Protein 4EG9 (pdb70)

Radius of gyration: 18.71 Å; Cα contacts (8 Å, |Δi|>4): 451; chains: 1; bounding box: 44×44×48 Å

Structure (mmCIF, N/CA/C/O backbone):
data_4EG9
#
_entry.id   4EG9
#
_cell.length_a   43.346
_cell.length_b   60.707
_cell.length_c   94.156
_cell.angle_alpha   90.00
_cell.angle_beta   90.00
_cell.angle_gamma   90.00
#
_symmetry.space_group_name_H-M   'P 21 21 21'
#
loop_
_entity.id
_entity.type
_entity.pdbx_description
1 polymer 'Uncharacterized protein SAOUHSC_02783'
2 non-polymer 'CALCIUM ION'
3 water water
#
loop_
_atom_site.group_PDB
_atom_site.id
_atom_site.type_symbol
_atom_site.label_atom_id
_atom_site.label_alt_id
_atom_site.label_comp_id
_atom_site.label_asym_id
_atom_site.label_entity_id
_atom_site.label_seq_id
_atom_site.pdbx_PDB_ins_code
_atom_site.Cartn_x
_atom_site.Cartn_y
_atom_site.Cartn_z
_atom_site.occupancy
_atom_site.B_iso_or_equiv
_atom_site.auth_seq_id
_atom_site.auth_comp_id
_atom_site.auth_asym_id
_atom_site.auth_atom_id
_atom_site.pdbx_PDB_model_num
ATOM 1 N N . LYS A 1 24 ? 0.877 18.915 53.710 1.00 51.76 28 LYS A N 1
ATOM 2 C CA . LYS A 1 24 ? 0.943 18.138 54.972 1.00 50.22 28 LYS A CA 1
ATOM 3 C C . LYS A 1 24 ? 2.134 18.674 55.770 1.00 48.34 28 LYS A C 1
ATOM 4 O O . LYS A 1 24 ? 3.244 18.774 55.242 1.00 46.01 28 LYS A O 1
ATOM 10 N N . THR A 1 25 ? 1.912 19.011 57.041 1.00 48.53 29 THR A N 1
ATOM 11 C CA . THR A 1 25 ? 2.973 19.600 57.884 1.00 47.16 29 THR A CA 1
ATOM 12 C C . THR A 1 25 ? 3.653 18.590 58.817 1.00 44.86 29 THR A C 1
ATOM 13 O O . THR A 1 25 ? 3.993 18.908 59.967 1.00 44.80 29 THR A O 1
ATOM 17 N N . ASN A 1 26 ? 3.862 17.376 58.326 1.00 41.56 30 ASN A N 1
ATOM 18 C CA . ASN A 1 26 ? 4.506 16.350 59.140 1.00 38.91 30 ASN A CA 1
ATOM 19 C C . ASN A 1 26 ? 5.992 16.651 59.371 1.00 35.11 30 ASN A C 1
ATOM 20 O O . ASN A 1 26 ? 6.632 17.368 58.580 1.00 32.24 30 ASN A O 1
ATOM 25 N N . GLY A 1 27 ? 6.520 16.101 60.462 1.00 34.72 31 GLY A N 1
ATOM 26 C CA . GLY A 1 27 ? 7.948 16.190 60.792 1.00 32.75 31 GLY A CA 1
ATOM 27 C C . GLY A 1 27 ? 8.524 17.589 60.834 1.00 31.38 31 GLY A C 1
ATOM 28 O O . GLY A 1 27 ? 8.075 18.419 61.605 1.00 31.67 31 GLY A O 1
ATOM 29 N N . ARG A 1 28 ? 9.533 17.841 59.998 1.00 29.15 32 ARG A N 1
ATOM 30 C CA . ARG A 1 28 ? 10.184 19.163 59.939 1.00 28.41 32 ARG A CA 1
ATOM 31 C C . ARG A 1 28 ? 9.890 19.872 58.603 1.00 27.41 32 ARG A C 1
ATOM 32 O O . ARG A 1 28 ? 10.626 20.768 58.192 1.00 25.34 32 ARG A O 1
ATOM 40 N N . ASN A 1 29 ? 8.809 19.490 57.941 1.00 27.52 33 ASN A N 1
ATOM 41 C CA . ASN A 1 29 ? 8.454 20.131 56.672 1.00 28.77 33 ASN A CA 1
ATOM 42 C C . ASN A 1 29 ? 8.382 21.685 56.725 1.00 29.41 33 ASN A C 1
ATOM 43 O O . ASN A 1 29 ? 8.931 22.358 55.827 1.00 28.75 33 ASN A O 1
ATOM 48 N N . ALA A 1 30 ? 7.745 22.237 57.765 1.00 29.71 34 ALA A N 1
ATOM 49 C CA . ALA A 1 30 ? 7.610 23.702 57.941 1.00 31.81 34 ALA A CA 1
ATOM 50 C C . ALA A 1 30 ? 8.949 24.393 58.190 1.00 30.50 34 ALA A C 1
ATOM 51 O O . ALA A 1 30 ? 9.198 25.479 57.667 1.00 31.61 34 ALA A O 1
ATOM 53 N N . GLN A 1 31 ? 9.797 23.759 58.996 1.00 28.89 35 GLN A N 1
ATOM 54 C CA . GLN A 1 31 ? 11.138 24.270 59.271 1.00 27.40 35 GLN A CA 1
ATOM 55 C C . GLN A 1 31 ? 12.010 24.205 58.022 1.00 25.43 35 GLN A C 1
ATOM 56 O O . GLN A 1 31 ? 12.797 25.117 57.770 1.00 26.60 35 GLN A O 1
ATOM 62 N N . ILE A 1 32 ? 11.841 23.157 57.236 1.00 24.85 36 ILE A N 1
ATOM 63 C CA . ILE A 1 32 ? 12.554 23.021 55.958 1.00 25.48 36 ILE A CA 1
ATOM 64 C C . ILE A 1 32 ? 12.152 24.139 54.983 1.00 26.17 36 ILE A C 1
ATOM 65 O O . ILE A 1 32 ? 13.019 24.794 54.394 1.00 25.78 36 ILE A O 1
ATOM 70 N N . LYS A 1 33 ? 10.849 24.359 54.829 1.00 28.58 37 LYS A N 1
ATOM 71 C CA . LYS A 1 33 ? 10.337 25.430 53.981 1.00 29.84 37 LYS A CA 1
ATOM 72 C C . LYS A 1 33 ? 10.818 26.820 54.434 1.00 30.97 37 LYS A C 1
ATOM 73 O O . LYS A 1 33 ? 11.193 27.652 53.602 1.00 28.48 37 LYS A O 1
ATOM 79 N N . ASP A 1 34 ? 10.812 27.045 55.747 1.00 32.55 38 ASP A N 1
ATOM 80 C CA . ASP A 1 34 ? 11.258 28.305 56.349 1.00 34.60 38 ASP A CA 1
ATOM 81 C C . ASP A 1 34 ? 12.725 28.590 55.993 1.00 33.31 38 ASP A C 1
ATOM 82 O O . ASP A 1 34 ? 13.039 29.675 55.480 1.00 34.18 38 ASP A O 1
ATOM 87 N N . THR A 1 35 ? 13.626 27.633 56.243 1.00 30.66 39 THR A N 1
ATOM 88 C CA . THR A 1 35 ? 15.031 27.867 55.931 1.00 29.21 39 THR A CA 1
ATOM 89 C C . THR A 1 35 ? 15.201 28.117 54.422 1.00 28.05 39 THR A C 1
ATOM 90 O O . THR A 1 35 ? 15.924 29.029 54.033 1.00 26.80 39 THR A O 1
ATOM 94 N N . PHE A 1 36 ? 14.516 27.356 53.571 1.00 27.60 40 PHE A N 1
ATOM 95 C CA . PHE A 1 36 ? 14.639 27.602 52.118 1.00 27.88 40 PHE A CA 1
ATOM 96 C C . PHE A 1 36 ? 14.093 28.990 51.695 1.00 28.99 40 PHE A C 1
ATOM 97 O O . PHE A 1 36 ? 14.629 29.629 50.778 1.00 27.25 40 PHE A O 1
ATOM 105 N N . ASN A 1 37 ? 13.048 29.460 52.365 1.00 28.76 41 ASN A N 1
ATOM 106 C CA . ASN A 1 37 ? 12.491 30.783 52.049 1.00 30.64 41 ASN A CA 1
ATOM 107 C C . ASN A 1 37 ? 13.533 31.888 52.350 1.00 31.00 41 ASN A C 1
ATOM 108 O O . ASN A 1 37 ? 13.619 32.882 51.626 1.00 30.90 41 ASN A O 1
ATOM 113 N N . GLN A 1 38 ? 14.340 31.690 53.402 1.00 30.92 42 GLN A N 1
ATOM 114 C CA . GLN A 1 38 ? 15.379 32.636 53.744 1.00 32.22 42 GLN A CA 1
ATOM 115 C C . GLN A 1 38 ? 16.426 32.723 52.621 1.00 31.19 42 GLN A C 1
ATOM 116 O O . GLN A 1 38 ? 16.951 33.792 52.388 1.00 33.78 42 GLN A O 1
ATOM 122 N N A THR A 1 39 ? 16.708 31.608 51.946 0.70 29.14 43 THR A N 1
ATOM 123 N N B THR A 1 39 ? 16.707 31.620 51.929 0.30 30.14 43 THR A N 1
ATOM 124 C CA A THR A 1 39 ? 17.608 31.603 50.771 0.70 28.94 43 THR A CA 1
ATOM 125 C CA B THR A 1 39 ? 17.651 31.666 50.803 0.30 29.72 43 THR A CA 1
ATOM 126 C C A THR A 1 39 ? 16.955 32.329 49.604 0.70 29.09 43 THR A C 1
ATOM 127 C C B THR A 1 39 ? 16.988 32.286 49.560 0.30 29.48 43 THR A C 1
ATOM 128 O O A THR A 1 39 ? 17.562 33.211 48.975 0.70 29.84 43 THR A O 1
ATOM 129 O O B THR A 1 39 ? 17.630 33.052 48.833 0.30 29.66 43 THR A O 1
ATOM 136 N N . LEU A 1 40 ? 15.718 31.963 49.310 1.00 29.29 44 LEU A N 1
ATOM 137 C CA . LEU A 1 40 ? 15.000 32.574 48.189 1.00 30.00 44 LEU A CA 1
ATOM 138 C C . LEU A 1 40 ? 14.802 34.099 48.377 1.00 30.16 44 LEU A C 1
ATOM 139 O O . LEU A 1 40 ? 14.727 34.833 47.399 1.00 29.83 44 LEU A O 1
ATOM 144 N N . LYS A 1 41 ? 14.753 34.572 49.623 1.00 31.87 45 LYS A N 1
ATOM 145 C CA . LYS A 1 41 ? 14.615 36.021 49.894 1.00 34.08 45 LYS A CA 1
ATOM 146 C C . LYS A 1 41 ? 15.761 36.881 49.336 1.00 33.43 45 LYS A C 1
ATOM 147 O O . LYS A 1 41 ? 15.574 38.069 49.079 1.00 32.94 45 LYS A O 1
ATOM 153 N N . LEU A 1 42 ? 16.938 36.281 49.174 1.00 31.70 46 LEU A N 1
ATOM 154 C CA . LEU A 1 42 ? 18.102 36.978 48.640 1.00 31.32 46 LEU A CA 1
ATOM 155 C C . LEU A 1 42 ? 17.968 37.290 47.133 1.00 29.60 46 LEU A C 1
ATOM 156 O O . LEU A 1 42 ? 18.764 38.051 46.581 1.00 28.21 46 LEU A O 1
ATOM 161 N N . TYR A 1 43 ? 16.973 36.702 46.473 1.00 27.98 47 TYR A N 1
ATOM 162 C CA . TYR A 1 43 ? 16.786 36.909 45.035 1.00 27.82 47 TYR A CA 1
ATOM 163 C C . TYR A 1 43 ? 15.734 38.013 44.728 1.00 29.65 47 TYR A C 1
ATOM 164 O O . TYR A 1 43 ? 14.553 37.849 45.037 1.00 29.43 47 TYR A O 1
ATOM 173 N N . PRO A 1 44 ? 16.156 39.133 44.089 1.00 29.42 48 PRO A N 1
ATOM 174 C CA . PRO A 1 44 ? 17.499 39.429 43.611 1.00 29.37 48 PRO A CA 1
ATOM 175 C C . PRO A 1 44 ? 18.347 40.368 44.491 1.00 30.32 48 PRO A C 1
ATOM 176 O O . PRO A 1 44 ? 17.819 41.089 45.340 1.00 30.33 48 PRO A O 1
ATOM 180 N N . THR A 1 45 ? 19.659 40.317 44.263 1.00 28.85 49 THR A N 1
ATOM 181 C CA . THR A 1 45 ? 20.614 41.253 44.844 1.00 29.32 49 THR A CA 1
ATOM 182 C C . THR A 1 45 ? 21.426 41.695 43.628 1.00 29.45 49 THR A C 1
ATOM 183 O O . THR A 1 45 ? 22.426 41.069 43.257 1.00 30.39 49 THR A O 1
ATOM 187 N N . LYS A 1 46 ? 20.947 42.753 42.979 1.00 29.24 50 LYS A N 1
ATOM 188 C CA . LYS A 1 46 ? 21.508 43.192 41.704 1.00 29.90 50 LYS A CA 1
ATOM 189 C C . LYS A 1 46 ? 22.928 43.727 41.77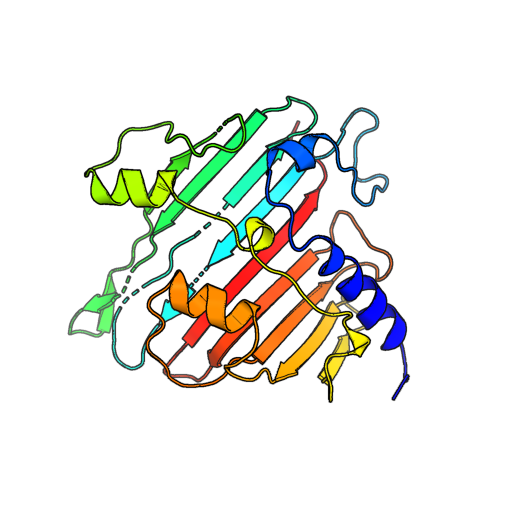3 1.00 30.49 50 LYS A C 1
ATOM 190 O O . LYS A 1 46 ? 23.695 43.521 40.831 1.00 29.36 50 LYS A O 1
ATOM 196 N N . ASN A 1 47 ? 23.267 44.390 42.883 1.00 30.55 51 ASN A N 1
ATOM 197 C CA . ASN A 1 47 ? 24.602 44.961 43.090 1.00 31.05 51 ASN A CA 1
ATOM 198 C C . ASN A 1 47 ? 25.383 44.080 44.039 1.00 30.11 51 ASN A C 1
ATOM 199 O O . ASN A 1 47 ? 25.070 44.001 45.245 1.00 28.51 51 ASN A O 1
ATOM 204 N N . LEU A 1 48 ? 26.398 43.411 43.497 1.00 29.54 52 LEU A N 1
ATOM 205 C CA . LEU A 1 48 ? 27.199 42.488 44.296 1.00 29.80 52 LEU A CA 1
ATOM 206 C C . LEU A 1 48 ? 27.896 43.164 45.472 1.00 30.64 52 LEU A C 1
ATOM 207 O O . LEU A 1 48 ? 28.078 42.534 46.503 1.00 29.53 52 LEU A O 1
ATOM 212 N N . ASP A 1 49 ? 28.249 44.445 45.336 1.00 31.32 53 ASP A N 1
ATOM 213 C CA . ASP A 1 49 ? 28.846 45.211 46.457 1.00 34.45 53 ASP A CA 1
ATOM 214 C C . ASP A 1 49 ? 27.952 45.202 47.716 1.00 33.53 53 ASP A C 1
ATOM 215 O O . ASP A 1 49 ? 28.449 45.319 48.839 1.00 32.07 53 ASP A O 1
ATOM 220 N N . ASP A 1 50 ? 26.639 45.069 47.525 1.00 33.49 54 ASP A N 1
ATOM 221 C CA . ASP A 1 50 ? 25.717 44.982 48.656 1.00 32.82 54 ASP A CA 1
ATOM 222 C C . ASP A 1 50 ? 26.136 43.862 49.619 1.00 32.84 54 ASP A C 1
ATOM 223 O O . ASP A 1 50 ? 25.923 43.976 50.835 1.00 33.66 54 ASP A O 1
ATOM 228 N N . PHE A 1 51 ? 26.752 42.795 49.092 1.00 29.76 55 PHE A N 1
ATOM 229 C CA . PHE A 1 51 ? 27.180 41.694 49.936 1.00 30.56 55 PHE A CA 1
ATOM 230 C C . PHE A 1 51 ? 28.230 42.112 50.968 1.00 32.41 55 PHE A C 1
ATOM 231 O O . PHE A 1 51 ? 28.283 41.542 52.050 1.00 33.45 55 PHE A O 1
ATOM 239 N N . TYR A 1 52 ? 29.040 43.129 50.657 1.00 28.91 56 TYR A N 1
ATOM 240 C CA . TYR A 1 52 ? 30.018 43.626 51.641 1.00 29.91 56 TYR A CA 1
ATOM 241 C C . TYR A 1 52 ? 29.355 44.088 52.909 1.00 32.56 56 TYR A C 1
ATOM 242 O O . TYR A 1 52 ? 29.993 44.105 53.956 1.00 32.96 56 TYR A O 1
ATOM 251 N N . ASP A 1 53 ? 28.079 44.459 52.815 1.00 34.52 57 ASP A N 1
ATOM 252 C CA . ASP A 1 53 ? 27.337 44.984 53.947 1.00 37.64 57 ASP A CA 1
ATOM 253 C C . ASP A 1 53 ? 26.235 44.076 54.486 1.00 38.28 57 ASP A C 1
ATOM 254 O O . ASP A 1 53 ? 25.504 44.483 55.392 1.00 39.47 57 ASP A O 1
ATOM 259 N N . LYS A 1 54 ? 26.134 42.855 53.952 1.00 37.08 58 LYS A N 1
ATOM 260 C CA . LYS A 1 54 ? 25.177 41.859 54.445 1.00 37.13 58 LYS A CA 1
ATOM 261 C C . LYS A 1 54 ? 25.885 40.867 55.345 1.00 37.53 58 LYS A C 1
ATOM 262 O O . LYS A 1 54 ? 26.876 40.244 54.946 1.00 34.94 58 LYS A O 1
ATOM 268 N N . GLU A 1 55 ? 25.360 40.703 56.549 1.00 38.24 59 GLU A N 1
ATOM 269 C CA . GLU A 1 55 ? 25.875 39.719 57.466 1.00 40.20 59 GLU A CA 1
ATOM 270 C C . GLU A 1 55 ? 24.907 38.535 57.531 1.00 40.53 59 GLU A C 1
ATOM 271 O O . GLU A 1 55 ? 23.749 38.707 57.908 1.00 43.08 59 GLU A O 1
ATOM 277 N N . GLY A 1 56 ? 25.392 37.344 57.171 1.00 38.10 60 GLY A N 1
ATOM 278 C CA . GLY A 1 56 ? 24.596 36.105 57.247 1.00 37.53 60 GLY A CA 1
ATOM 279 C C . GLY A 1 56 ? 24.649 35.508 58.648 1.00 38.44 60 GLY A C 1
ATOM 280 O O .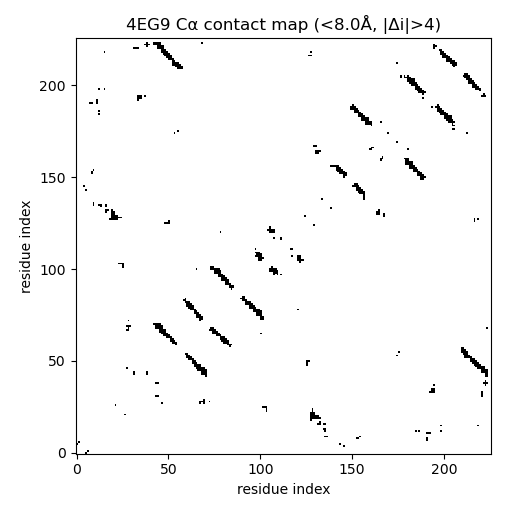 GLY A 1 56 ? 25.004 36.190 59.596 1.00 39.37 60 GLY A O 1
ATOM 281 N N . PHE A 1 57 ? 24.342 34.219 58.756 1.00 37.43 61 PHE A N 1
ATOM 282 C CA . PHE A 1 57 ? 24.290 33.516 60.040 1.00 39.25 61 PHE A CA 1
ATOM 283 C C . PHE A 1 57 ? 25.701 33.246 60.588 1.00 38.43 61 PHE A C 1
ATOM 284 O O . PHE A 1 57 ? 26.559 32.761 59.864 1.00 33.89 61 PHE A O 1
ATOM 292 N N . ARG A 1 58 ? 25.915 33.514 61.876 1.00 39.94 62 ARG A N 1
ATOM 293 C CA . ARG A 1 58 ? 27.238 33.337 62.510 1.00 40.95 62 ARG A CA 1
ATOM 294 C C . ARG A 1 58 ? 27.238 32.403 63.717 1.00 43.72 62 ARG A C 1
ATOM 295 O O . ARG A 1 58 ? 26.324 32.428 64.522 1.00 45.29 62 ARG A O 1
ATOM 303 N N A ASP A 1 59 ? 28.283 31.573 63.8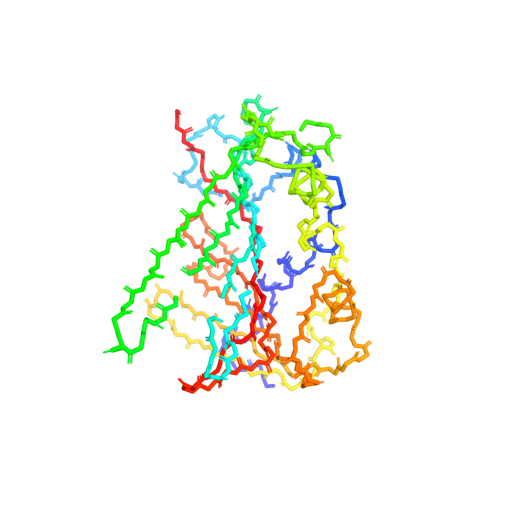09 0.50 43.48 63 ASP A N 1
ATOM 304 N N B ASP A 1 59 ? 28.287 31.596 63.824 0.50 43.79 63 ASP A N 1
ATOM 305 C CA A ASP A 1 59 ? 28.479 30.591 64.886 0.50 43.88 63 ASP A CA 1
ATOM 306 C CA B ASP A 1 59 ? 28.486 30.716 64.961 0.50 44.64 63 ASP A CA 1
ATOM 307 C C A ASP A 1 59 ? 29.840 30.871 65.530 0.50 45.48 63 ASP A C 1
ATOM 308 C C B ASP A 1 59 ? 29.974 30.720 65.293 0.50 45.49 63 ASP A C 1
ATOM 309 O O A ASP A 1 59 ? 30.336 31.993 65.471 0.50 44.00 63 ASP A O 1
ATOM 310 O O B ASP A 1 59 ? 30.749 31.457 64.680 0.50 44.27 63 ASP A O 1
ATOM 319 N N . GLN A 1 60 ? 30.399 29.868 66.216 1.00 48.88 64 GLN A N 1
ATOM 320 C CA . GLN A 1 60 ? 31.781 29.915 66.692 1.00 49.44 64 GLN A CA 1
ATOM 321 C C . GLN A 1 60 ? 32.806 29.364 65.658 1.00 47.91 64 GLN A C 1
ATOM 322 O O . GLN A 1 60 ? 33.960 29.149 66.007 1.00 46.99 64 GLN A O 1
ATOM 328 N N . GLU A 1 61 ? 32.388 29.192 64.385 1.00 46.01 65 GLU A N 1
ATOM 329 C CA . GLU A 1 61 ? 33.290 28.810 63.268 1.00 44.93 65 GLU A CA 1
ATOM 330 C C . GLU A 1 61 ? 33.865 30.069 62.592 1.00 44.25 65 GLU A C 1
ATOM 331 O O . GLU A 1 61 ? 34.657 29.995 61.624 1.00 41.80 65 GLU A O 1
ATOM 337 N N . PHE A 1 62 ? 33.378 31.222 63.037 1.00 44.51 66 PHE A N 1
ATOM 338 C CA . PHE A 1 62 ? 33.883 32.518 62.622 1.00 41.51 66 PHE A CA 1
ATOM 339 C C . PHE A 1 62 ? 34.806 32.972 63.738 1.00 44.79 66 PHE A C 1
ATOM 340 O O . PHE A 1 62 ? 34.375 33.028 64.896 1.00 42.32 66 PHE A O 1
ATOM 348 N N . LYS A 1 63 ? 36.060 33.279 63.409 1.00 45.94 67 LYS A N 1
ATOM 349 C CA . LYS A 1 63 ? 36.976 33.817 64.409 1.00 50.69 67 LYS A CA 1
ATOM 350 C C . LYS A 1 63 ? 36.519 35.251 64.712 1.00 50.27 67 LYS A C 1
ATOM 351 O O . LYS A 1 63 ? 36.226 36.009 63.799 1.00 49.56 67 LYS A O 1
ATOM 357 N N . LYS A 1 64 ? 36.456 35.596 65.995 1.00 52.78 68 LYS A N 1
ATOM 358 C CA . LYS A 1 64 ? 35.935 36.903 66.479 1.00 53.29 68 LYS A CA 1
ATOM 359 C C . LYS A 1 64 ? 35.936 38.113 65.526 1.00 51.53 68 LYS A C 1
ATOM 360 O O . LYS A 1 64 ? 34.889 38.753 65.322 1.00 51.59 68 LYS A O 1
ATOM 366 N N . GLY A 1 65 ? 37.096 38.437 64.968 1.00 48.90 69 GLY A N 1
ATOM 367 C CA . GLY A 1 65 ? 37.222 39.587 64.087 1.00 46.77 69 GLY A CA 1
ATOM 368 C C . GLY A 1 65 ? 36.873 39.366 62.622 1.00 42.94 69 GLY A C 1
ATOM 369 O O . GLY A 1 65 ? 36.945 40.306 61.854 1.00 42.62 69 GLY A O 1
ATOM 370 N N . ASP A 1 66 ? 36.484 38.146 62.240 1.00 41.35 70 ASP A N 1
ATOM 371 C CA . ASP A 1 66 ? 36.142 37.805 60.823 1.00 39.88 70 ASP A CA 1
ATOM 372 C C . ASP A 1 66 ? 34.681 38.178 60.529 1.00 38.53 70 ASP A C 1
ATOM 373 O O . ASP A 1 66 ? 33.755 37.803 61.278 1.00 38.05 70 ASP A O 1
ATOM 378 N N . LYS A 1 67 ? 34.495 38.923 59.438 1.00 36.67 71 LYS A N 1
ATOM 379 C CA . LYS A 1 67 ? 33.199 39.444 59.012 1.00 36.40 71 LYS A CA 1
ATOM 380 C C . LYS A 1 67 ? 32.531 38.563 57.943 1.00 33.93 71 LYS A C 1
ATOM 381 O O . LYS A 1 67 ? 31.430 38.857 57.491 1.00 32.54 71 LYS A O 1
ATOM 387 N N . GLY A 1 68 ? 33.227 37.514 57.517 1.00 31.87 72 GLY A N 1
ATOM 388 C CA . GLY A 1 68 ? 32.669 36.535 56.642 1.00 26.93 72 GLY A CA 1
ATOM 389 C C . GLY A 1 68 ? 32.894 36.839 55.180 1.00 26.82 72 GLY A C 1
ATOM 390 O O . GLY A 1 68 ? 33.297 37.934 54.800 1.00 26.21 72 GLY A O 1
ATOM 391 N N . THR A 1 69 ? 32.653 35.825 54.380 1.00 24.49 73 THR A N 1
ATOM 392 C CA . THR A 1 69 ? 32.855 35.878 52.959 1.00 25.54 73 THR A CA 1
ATOM 393 C C . THR A 1 69 ? 31.585 35.360 52.294 1.00 24.29 73 THR A C 1
ATOM 394 O O . THR A 1 69 ? 31.001 34.372 52.741 1.00 24.60 73 THR A O 1
ATOM 398 N N . TRP A 1 70 ? 31.134 36.022 51.235 1.00 25.89 74 TRP A N 1
ATOM 399 C CA . TRP A 1 70 ? 29.983 35.537 50.494 1.00 25.06 74 TRP A CA 1
ATOM 400 C C . TRP A 1 70 ? 30.486 34.890 49.252 1.00 25.43 74 TRP A C 1
ATOM 401 O O . TRP A 1 70 ? 31.149 35.550 48.410 1.00 21.59 74 TRP A O 1
ATOM 412 N N . ILE A 1 71 ? 30.179 33.590 49.130 1.00 26.21 75 ILE A N 1
ATOM 413 C CA . ILE A 1 71 ? 30.526 32.845 47.929 1.00 23.36 75 ILE A CA 1
ATOM 414 C C . ILE A 1 71 ? 29.313 32.757 47.027 1.00 23.90 75 ILE A C 1
ATOM 415 O O . ILE A 1 71 ? 28.231 32.301 47.431 1.00 25.15 75 ILE A O 1
ATOM 420 N N . VAL A 1 72 ? 29.507 33.170 45.787 1.00 23.33 76 VAL A N 1
ATOM 421 C CA . VAL A 1 72 ? 28.447 33.201 44.819 1.00 24.73 76 VAL A CA 1
ATOM 422 C C . VAL A 1 72 ? 28.888 32.328 43.669 1.00 25.22 76 VAL A C 1
ATOM 423 O O . VAL A 1 72 ? 30.043 32.386 43.264 1.00 23.55 76 VAL A O 1
ATOM 427 N N . ASN A 1 73 ? 27.967 31.512 43.165 1.00 25.07 77 ASN A N 1
ATOM 428 C CA . ASN A 1 73 ? 28.284 30.551 42.125 1.00 25.53 77 ASN A CA 1
ATOM 429 C C . ASN A 1 73 ? 27.064 30.197 41.298 1.00 24.98 77 ASN A C 1
ATOM 430 O O . ASN A 1 73 ? 26.055 29.755 41.829 1.00 26.18 77 ASN A O 1
ATOM 435 N N . SER A 1 74 ? 27.176 30.400 39.992 1.00 24.61 78 SER A N 1
ATOM 436 C CA . SER A 1 74 ? 26.130 30.037 39.030 1.00 24.22 78 SER A CA 1
ATOM 437 C C . SER A 1 74 ? 26.817 29.220 37.962 1.00 25.16 78 SER A C 1
ATOM 438 O O . SER A 1 74 ? 27.954 29.534 37.594 1.00 22.40 78 SER A O 1
ATOM 441 N N . GLU A 1 75 ? 26.150 28.158 37.490 1.00 25.98 79 GLU A N 1
ATOM 442 C CA . GLU A 1 75 ? 26.703 27.256 36.473 1.00 26.17 79 GLU A CA 1
ATOM 443 C C . GLU A 1 75 ? 25.611 26.697 35.580 1.00 25.41 79 GLU A C 1
ATOM 444 O O . GLU A 1 75 ? 24.599 26.230 36.066 1.00 25.66 79 GLU A O 1
ATOM 458 N N . VAL A 1 77 ? 24.880 23.713 33.078 1.00 21.59 81 VAL A N 1
ATOM 459 C CA . VAL A 1 77 ? 25.368 22.386 32.651 1.00 21.23 81 VAL A CA 1
ATOM 460 C C . VAL A 1 77 ? 24.540 21.853 31.467 1.00 20.90 81 VAL A C 1
ATOM 461 O O . VAL A 1 77 ? 23.358 21.583 31.594 1.00 22.04 81 VAL A O 1
ATOM 465 N N . ILE A 1 78 ? 25.161 21.697 30.323 1.00 22.80 82 ILE A N 1
ATOM 466 C CA . ILE A 1 78 ? 24.427 21.228 29.148 1.00 25.66 82 ILE A CA 1
ATOM 467 C C . ILE A 1 78 ? 25.068 19.962 28.558 1.00 27.36 82 ILE A C 1
ATOM 468 O O . ILE A 1 78 ? 26.079 20.012 27.826 1.00 27.81 82 ILE A O 1
ATOM 473 N N . GLU A 1 79 ? 24.435 18.826 28.844 1.00 27.93 83 GLU A N 1
ATOM 474 C CA . GLU A 1 79 ? 24.949 17.516 28.410 1.00 28.85 83 GLU A CA 1
ATOM 475 C C . GLU A 1 79 ? 23.886 16.757 27.626 1.00 31.10 83 GLU A C 1
ATOM 476 O O . GLU A 1 79 ? 23.209 15.873 28.173 1.00 30.05 83 GLU A O 1
ATOM 482 N N . PRO A 1 80 ? 23.739 17.100 26.324 1.00 32.33 84 PRO A N 1
ATOM 483 C CA . PRO A 1 80 ? 22.712 16.490 25.519 1.00 35.46 84 PRO A CA 1
ATOM 484 C C . PRO A 1 80 ? 22.995 15.036 25.177 1.00 37.43 84 PRO A C 1
ATOM 485 O O . PRO A 1 80 ? 24.147 14.610 25.170 1.00 39.21 84 PRO A O 1
ATOM 489 N N . LYS A 1 81 ? 21.932 14.298 24.881 1.00 38.75 85 LYS A N 1
ATOM 490 C CA . LYS A 1 81 ? 22.022 12.886 24.522 1.00 40.96 85 LYS A CA 1
ATOM 491 C C . LYS A 1 81 ? 22.875 12.670 23.267 1.00 41.15 85 LYS A C 1
ATOM 492 O O . LYS A 1 81 ? 22.590 13.231 22.216 1.00 42.47 85 LYS A O 1
ATOM 498 N N . GLY A 1 82 ? 23.917 11.852 23.401 1.00 41.74 86 GLY A N 1
ATOM 499 C CA . GLY A 1 82 ? 24.825 11.535 22.299 1.00 43.32 86 GLY A CA 1
ATOM 500 C C . GLY A 1 82 ? 25.706 1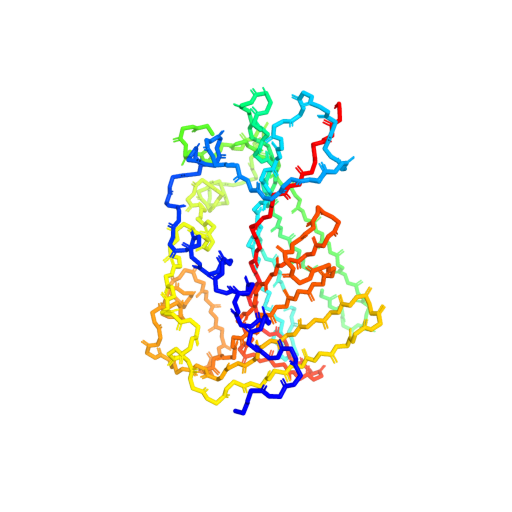2.678 21.795 1.00 42.51 86 GLY A C 1
ATOM 501 O O . GLY A 1 82 ? 26.105 12.682 20.626 1.00 45.61 86 GLY A O 1
ATOM 502 N N . LYS A 1 83 ? 26.018 13.645 22.653 1.00 39.22 87 LYS A N 1
ATOM 503 C CA . LYS A 1 83 ? 26.837 14.785 22.243 1.00 38.29 87 LYS A CA 1
ATOM 504 C C . LYS A 1 83 ? 27.834 15.193 23.311 1.00 36.65 87 LYS A C 1
ATOM 505 O O . LYS A 1 83 ? 27.730 14.780 24.488 1.00 35.81 87 LYS A O 1
ATOM 511 N N . ASP A 1 84 ? 28.771 16.051 22.907 1.00 35.12 88 ASP A N 1
ATOM 512 C CA . ASP A 1 84 ? 29.777 16.580 23.822 1.00 34.45 88 ASP A CA 1
ATOM 513 C C . ASP A 1 84 ? 29.088 17.281 24.980 1.00 32.40 88 ASP A C 1
ATOM 514 O O . ASP A 1 84 ? 28.012 17.856 24.824 1.00 31.17 88 ASP A O 1
ATOM 527 N N . GLU A 1 86 ? 29.180 20.181 28.071 1.00 30.47 90 GLU A N 1
ATOM 528 C CA . GLU A 1 86 ? 29.770 21.482 28.410 1.00 30.02 90 GLU A CA 1
ATOM 529 C C . GLU A 1 86 ? 29.099 22.151 29.588 1.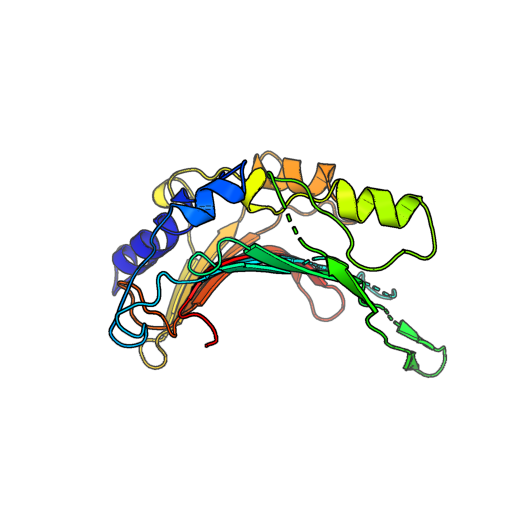00 28.46 90 GLU A C 1
ATOM 530 O O . GLU A 1 86 ? 27.874 22.162 29.696 1.00 26.38 90 GLU A O 1
ATOM 536 N N . THR A 1 87 ? 29.931 22.748 30.434 1.00 26.57 91 THR A N 1
ATOM 537 C CA . THR A 1 87 ? 29.477 23.539 31.550 1.00 27.50 91 THR A CA 1
ATOM 538 C C . THR A 1 87 ? 30.228 24.878 31.560 1.00 26.73 91 THR A C 1
ATOM 539 O O . THR A 1 87 ? 31.424 24.922 31.259 1.00 28.88 91 THR A O 1
ATOM 543 N N . ARG A 1 88 ? 29.510 25.957 31.863 1.00 25.50 92 ARG A N 1
ATOM 544 C CA . ARG A 1 88 ? 30.080 27.301 32.010 1.00 23.56 92 ARG A CA 1
ATOM 545 C C . ARG A 1 88 ? 29.482 27.975 33.258 1.00 23.64 92 ARG A C 1
ATOM 546 O O . ARG A 1 88 ? 28.287 27.886 33.514 1.00 22.02 92 ARG A O 1
ATOM 554 N N . GLY A 1 89 ? 30.317 28.660 34.017 1.00 24.06 93 GLY A N 1
ATOM 555 C CA . GLY A 1 89 ? 29.852 29.343 35.219 1.00 23.78 93 GLY A CA 1
ATOM 556 C C . GLY A 1 89 ? 30.915 30.257 35.786 1.00 23.39 93 GLY A C 1
ATOM 557 O O . GLY A 1 89 ? 31.930 30.521 35.141 1.00 22.38 93 GLY A O 1
ATOM 566 N N . VAL A 1 91 ? 32.518 31.607 39.917 1.00 20.86 95 VAL A N 1
ATOM 567 C CA . VAL A 1 91 ? 32.491 31.597 41.384 1.00 22.55 95 VAL A CA 1
ATOM 568 C C . VAL A 1 91 ? 33.192 32.914 41.788 1.00 21.21 95 VAL A C 1
ATOM 569 O O . VAL A 1 91 ? 34.150 33.325 41.116 1.00 22.24 95 VAL A O 1
ATOM 573 N N . LEU A 1 92 ? 32.687 33.593 42.817 1.00 20.97 96 LEU A N 1
ATOM 574 C CA . LEU A 1 92 ? 33.344 34.761 43.384 1.00 19.80 96 LEU A CA 1
ATOM 575 C C . LEU A 1 92 ? 33.334 34.574 44.873 1.00 21.11 96 LEU A C 1
ATOM 576 O O . LEU A 1 92 ? 32.379 34.019 45.427 1.00 20.40 96 LEU A O 1
ATOM 581 N N . TYR A 1 93 ? 34.406 35.037 45.488 1.00 19.96 97 TYR A N 1
ATOM 582 C CA . TYR A 1 93 ? 34.589 35.029 46.926 1.00 20.85 97 TYR A CA 1
ATOM 583 C C . TYR A 1 93 ? 34.573 36.516 47.370 1.00 19.63 97 TYR A C 1
ATOM 584 O O . TYR A 1 93 ? 35.547 37.256 47.157 1.00 21.68 97 TYR A O 1
ATOM 593 N N . ILE A 1 94 ? 33.445 36.962 47.921 1.00 18.59 98 ILE A N 1
ATOM 594 C CA . ILE A 1 94 ? 33.278 38.355 48.373 1.00 17.76 98 ILE A CA 1
ATOM 595 C C . ILE A 1 94 ? 33.721 38.447 49.807 1.00 20.61 98 ILE A C 1
ATOM 596 O O . ILE A 1 94 ? 32.941 38.102 50.688 1.00 18.88 98 ILE A O 1
ATOM 601 N N . ASN A 1 95 ? 34.957 38.922 50.022 1.00 21.28 99 ASN A N 1
ATOM 602 C CA . ASN A 1 95 ? 35.559 39.001 51.388 1.00 25.23 99 ASN A CA 1
ATOM 603 C C . ASN A 1 95 ? 35.233 40.351 52.051 1.00 27.59 99 ASN A C 1
ATOM 604 O O . ASN A 1 95 ? 35.714 41.416 51.620 1.00 27.81 99 ASN A O 1
ATOM 609 N N . ARG A 1 96 ? 34.426 40.308 53.102 1.00 28.78 100 ARG A N 1
ATOM 610 C CA . ARG A 1 96 ? 34.004 41.515 53.767 1.00 30.97 100 ARG A CA 1
ATOM 611 C C . ARG A 1 96 ? 35.118 42.080 54.675 1.00 34.44 100 ARG A C 1
ATOM 612 O O . ARG A 1 96 ? 35.013 43.205 55.155 1.00 35.76 100 ARG A O 1
ATOM 620 N N . ASN A 1 97 ? 36.148 41.286 54.953 1.00 35.73 101 ASN A N 1
ATOM 621 C CA . ASN A 1 97 ? 37.271 41.752 55.776 1.00 36.91 101 ASN A CA 1
ATOM 622 C C . ASN A 1 97 ? 38.149 42.695 54.975 1.00 36.85 101 ASN A C 1
ATOM 623 O O . ASN A 1 97 ? 38.399 43.815 55.387 1.00 38.22 101 ASN A O 1
ATOM 628 N N . THR A 1 98 ? 38.580 42.224 53.809 1.00 36.66 102 THR A N 1
ATOM 629 C CA . THR A 1 98 ? 39.435 42.981 52.914 1.00 36.39 102 THR A CA 1
ATOM 630 C C . THR A 1 98 ? 38.642 43.893 51.972 1.00 35.01 102 THR A C 1
ATOM 631 O O . THR A 1 98 ? 39.206 44.778 51.341 1.00 33.47 102 THR A O 1
ATOM 635 N N A ARG A 1 99 ? 37.333 43.669 51.892 0.50 39.00 103 ARG A N 1
ATOM 636 N N B ARG A 1 99 ? 37.337 43.653 51.893 0.50 39.05 103 ARG A N 1
ATOM 637 C CA A ARG A 1 99 ? 36.456 44.388 50.965 0.50 37.17 103 ARG A CA 1
ATOM 638 C CA B ARG A 1 99 ? 36.448 44.357 50.978 0.50 37.25 103 ARG A CA 1
ATOM 639 C C A ARG A 1 99 ? 36.943 44.247 49.522 0.50 35.03 103 ARG A C 1
ATOM 640 C C B ARG A 1 99 ? 36.945 44.244 49.533 0.50 35.08 103 ARG A C 1
ATOM 641 O O A ARG A 1 99 ? 36.895 45.200 48.742 0.50 34.23 103 ARG A O 1
ATOM 642 O O B ARG A 1 99 ? 36.908 45.211 48.770 0.50 34.29 103 ARG A O 1
ATOM 657 N N . THR A 1 100 ? 37.418 43.052 49.182 1.00 34.05 104 THR A N 1
ATOM 658 C CA . THR A 1 100 ? 37.880 42.746 47.831 1.00 32.58 104 THR A CA 1
ATOM 659 C C . THR A 1 100 ? 37.175 41.475 47.404 1.00 31.89 104 THR A C 1
ATOM 660 O O . THR A 1 100 ? 36.737 40.701 48.256 1.00 31.48 104 THR A O 1
ATOM 664 N N . THR A 1 101 ? 37.049 41.280 46.091 1.00 30.62 105 THR A N 1
ATOM 665 C CA . THR A 1 101 ? 36.386 40.106 45.545 1.00 30.36 105 THR A CA 1
ATOM 666 C C . THR A 1 101 ? 37.149 39.502 44.364 1.00 30.00 105 THR A C 1
ATOM 667 O O . THR A 1 101 ? 37.350 40.172 43.334 1.00 30.55 105 THR A O 1
ATOM 671 N N . LYS A 1 102 ? 37.549 38.232 44.519 1.00 30.26 106 LYS A N 1
ATOM 672 C CA . LYS A 1 102 ? 38.218 37.460 43.459 1.00 30.24 106 LYS A CA 1
ATOM 673 C C . LYS A 1 102 ? 37.534 36.098 43.209 1.00 28.94 106 LYS A C 1
ATOM 674 O O . LYS A 1 102 ? 36.835 35.554 44.079 1.00 25.55 106 LYS A O 1
ATOM 680 N N . GLY A 1 103 ? 37.739 35.571 42.001 1.00 26.00 107 GLY A N 1
ATOM 681 C CA . GLY A 1 103 ? 37.216 34.277 41.625 1.00 25.66 107 GLY A CA 1
ATOM 682 C C . GLY A 1 103 ? 37.604 33.936 40.196 1.00 25.24 107 GLY A C 1
ATOM 683 O O . GLY A 1 103 ? 38.645 34.375 39.710 1.00 24.58 107 GLY A O 1
ATOM 684 N N . TYR A 1 104 ? 36.770 33.160 39.516 1.00 23.93 108 TYR A N 1
ATOM 685 C CA . TYR A 1 104 ? 37.092 32.765 38.149 1.00 23.86 108 TYR A CA 1
ATOM 686 C C . TYR A 1 104 ? 35.865 32.330 37.371 1.00 22.29 108 TYR A C 1
ATOM 687 O O . TYR A 1 104 ? 34.887 31.863 37.932 1.00 19.19 108 TYR A O 1
ATOM 696 N N . TYR A 1 105 ? 35.944 32.508 36.062 1.00 24.03 109 TYR A N 1
ATOM 697 C CA . TYR A 1 105 ? 34.976 31.975 35.137 1.00 25.17 10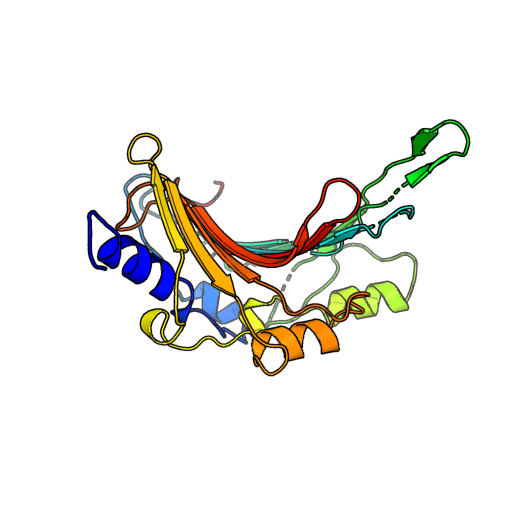9 TYR A CA 1
ATOM 698 C C . TYR A 1 105 ? 35.592 30.660 34.650 1.00 27.69 109 TYR A C 1
ATOM 699 O O . TYR A 1 105 ? 36.824 30.519 34.611 1.00 26.89 109 TYR A O 1
ATOM 708 N N . PHE A 1 106 ? 34.758 29.702 34.270 1.00 28.22 110 PHE A N 1
ATOM 709 C CA . PHE A 1 106 ? 35.283 28.419 33.796 1.00 29.13 110 PHE A CA 1
ATOM 710 C C . PHE A 1 106 ? 34.430 27.857 32.698 1.00 28.08 110 PHE A C 1
ATOM 711 O O . PHE A 1 106 ? 33.226 28.102 32.648 1.00 26.96 110 PHE A O 1
ATOM 719 N N . ILE A 1 107 ? 35.093 27.162 31.778 1.00 28.55 111 ILE A N 1
ATOM 720 C CA . ILE A 1 107 ? 34.443 26.416 30.733 1.00 28.96 111 ILE A CA 1
ATOM 721 C C . ILE A 1 107 ? 35.013 24.996 30.821 1.00 29.00 111 ILE A C 1
ATOM 722 O O . ILE A 1 107 ? 36.225 24.798 30.651 1.00 29.62 111 ILE A O 1
ATOM 727 N N A SER A 1 108 ? 34.142 24.031 31.119 0.50 28.70 112 SER A N 1
ATOM 728 N N B SER A 1 108 ? 34.148 24.026 31.101 0.50 29.03 112 SER A N 1
ATOM 729 C CA A SER A 1 108 ? 34.498 22.608 31.162 0.50 29.01 112 SER A CA 1
ATOM 730 C CA B SER A 1 108 ? 34.535 22.620 31.144 0.50 29.61 112 SER A CA 1
ATOM 731 C C A SER A 1 108 ? 33.917 21.918 29.936 0.50 30.15 112 SER A C 1
ATOM 732 C C B SER A 1 108 ? 33.934 21.934 29.928 0.50 30.46 112 SER A C 1
ATOM 733 O O A SER A 1 108 ? 32.763 22.154 29.584 0.50 29.27 112 SER A O 1
ATOM 734 O O B SER A 1 108 ? 32.781 22.186 29.579 0.50 29.57 112 SER A O 1
ATOM 739 N N . GLU A 1 109 ? 34.722 21.079 29.283 1.00 30.54 113 GLU A N 1
ATOM 740 C CA . GLU A 1 109 ? 34.287 20.345 28.103 1.00 32.08 113 GLU A CA 1
ATOM 741 C C . GLU A 1 109 ? 34.613 18.866 28.330 1.00 31.42 113 GLU A C 1
ATOM 742 O O . GLU A 1 109 ? 35.714 18.523 28.785 1.00 31.09 113 GLU A O 1
ATOM 756 N N . THR A 1 111 ? 34.274 15.277 26.178 1.00 33.03 115 THR A N 1
ATOM 757 C CA . THR A 1 111 ? 33.999 14.652 24.903 1.00 33.76 115 THR A CA 1
ATOM 758 C C . THR A 1 111 ? 34.559 13.226 24.888 1.00 34.26 115 THR A C 1
ATOM 759 O O . THR A 1 111 ? 35.459 12.881 25.674 1.00 35.23 115 THR A O 1
ATOM 763 N N . ASP A 1 112 ? 34.030 12.406 23.989 1.00 34.46 116 ASP A N 1
ATOM 764 C CA . ASP A 1 112 ? 34.522 11.047 23.792 1.00 34.15 116 ASP A CA 1
ATOM 765 C C . ASP A 1 112 ? 35.057 10.981 22.383 1.00 34.51 116 ASP A C 1
ATOM 766 O O . ASP A 1 112 ? 34.333 11.333 21.459 1.00 31.85 116 ASP A O 1
ATOM 771 N N . ASP A 1 113 ? 36.293 10.519 22.189 1.00 34.76 117 ASP A N 1
ATOM 772 C CA . ASP A 1 113 ? 36.771 10.335 20.811 1.00 37.60 117 ASP A CA 1
ATOM 773 C C . ASP A 1 113 ? 36.012 9.125 20.245 1.00 38.16 117 ASP A C 1
ATOM 774 O O . ASP A 1 113 ? 35.224 8.497 20.961 1.00 37.62 117 ASP A O 1
ATOM 779 N N . SER A 1 114 ? 36.228 8.801 18.979 1.00 40.04 118 SER A N 1
ATOM 780 C CA . SER A 1 114 ? 35.507 7.691 18.344 1.00 42.17 118 SER A CA 1
ATOM 781 C C . SER A 1 114 ? 35.665 6.295 19.000 1.00 42.91 118 SER A C 1
ATOM 782 O O . SER A 1 114 ? 34.823 5.418 18.778 1.00 44.45 118 SER A O 1
ATOM 785 N N . ASN A 1 115 ? 36.725 6.092 19.789 1.00 42.78 119 ASN A N 1
ATOM 786 C CA . ASN A 1 115 ? 36.945 4.816 20.486 1.00 42.62 119 ASN A CA 1
ATOM 787 C C . ASN A 1 115 ? 36.337 4.812 21.895 1.00 41.78 119 ASN A C 1
ATOM 788 O O . ASN A 1 115 ? 36.536 3.866 22.656 1.00 42.18 119 ASN A O 1
ATOM 793 N N . GLY A 1 116 ? 35.609 5.867 22.247 1.00 40.38 120 GLY A N 1
ATOM 794 C CA . GLY A 1 116 ? 34.993 5.958 23.564 1.00 39.93 120 GLY A CA 1
ATOM 795 C C . GLY A 1 116 ? 35.945 6.465 24.625 1.00 39.70 120 GLY A C 1
ATOM 796 O O . GLY A 1 116 ? 35.623 6.448 25.811 1.00 40.75 120 GLY A O 1
ATOM 797 N N . ARG A 1 117 ? 37.124 6.914 24.208 1.00 39.03 121 ARG A N 1
ATOM 798 C CA . ARG A 1 117 ? 38.098 7.461 25.143 1.00 37.97 121 ARG A CA 1
ATOM 799 C C . ARG A 1 117 ? 37.753 8.915 25.497 1.00 35.30 121 ARG A C 1
ATOM 800 O O . ARG A 1 117 ? 37.493 9.737 24.608 1.00 32.13 121 ARG A O 1
ATOM 808 N N . PRO A 1 118 ? 37.743 9.242 26.810 1.00 34.46 122 PRO A N 1
ATOM 809 C CA . PRO A 1 118 ? 37.502 10.616 27.211 1.00 33.44 122 PRO A CA 1
ATOM 810 C C . PRO A 1 118 ? 38.589 11.581 26.718 1.00 33.84 122 PRO A C 1
ATOM 811 O O . PRO A 1 118 ? 39.770 11.238 26.746 1.00 35.30 122 PRO A O 1
ATOM 815 N N . LYS A 1 119 ? 38.174 12.757 26.244 1.00 32.98 123 LYS A N 1
ATOM 816 C CA . LYS A 1 119 ? 39.079 13.879 25.921 1.00 33.81 123 LYS A CA 1
ATOM 817 C C . LYS A 1 119 ? 38.437 15.059 26.635 1.00 31.24 123 LYS A C 1
ATOM 818 O O . LYS A 1 119 ? 37.651 15.788 26.031 1.00 30.77 123 LYS A O 1
ATOM 824 N N . ASP A 1 120 ? 38.747 15.198 27.927 1.00 31.80 124 ASP A N 1
ATOM 825 C CA . ASP A 1 120 ? 38.150 16.195 28.807 1.00 30.95 124 ASP A CA 1
ATOM 826 C C . ASP A 1 120 ? 39.128 17.292 29.267 1.00 32.66 124 ASP A C 1
ATOM 827 O O . ASP A 1 120 ? 40.326 17.050 29.424 1.00 32.88 124 ASP A O 1
ATOM 832 N N A ASP A 1 121 ? 38.589 18.488 29.508 0.60 32.72 125 ASP A N 1
ATOM 833 N N B ASP A 1 121 ? 38.596 18.491 29.513 0.40 32.28 125 ASP A N 1
ATOM 834 C CA A ASP A 1 121 ? 39.375 19.605 30.014 0.60 33.70 125 ASP A CA 1
ATOM 835 C CA B ASP A 1 121 ? 39.412 19.627 29.934 0.40 33.10 125 ASP A CA 1
ATOM 836 C C A ASP A 1 121 ? 38.498 20.626 30.729 0.60 32.86 125 ASP A C 1
ATOM 837 C C B ASP A 1 121 ? 38.559 20.751 30.528 0.40 32.47 125 ASP A C 1
ATOM 838 O O A ASP A 1 121 ? 37.266 20.559 30.701 0.60 30.92 125 ASP A O 1
ATOM 839 O O B ASP A 1 121 ? 37.403 20.927 30.148 0.40 31.63 125 ASP A O 1
ATOM 848 N N . GLU A 1 122 ? 39.155 21.528 31.435 1.00 32.21 126 GLU A N 1
ATOM 849 C CA . GLU A 1 122 ? 38.475 22.633 32.087 1.00 32.18 126 GLU A CA 1
ATOM 850 C C . GLU A 1 122 ? 39.445 23.808 32.098 1.00 31.65 126 GLU A C 1
ATOM 851 O O . GLU A 1 122 ? 40.610 23.668 32.477 1.00 33.85 126 GLU A O 1
ATOM 857 N N . LYS A 1 123 ? 38.967 24.956 31.646 1.00 32.06 127 LYS A N 1
ATOM 858 C CA . LYS A 1 123 ? 39.766 26.163 31.590 1.00 32.14 127 LYS A CA 1
ATOM 859 C C . LYS A 1 123 ? 39.187 27.192 32.532 1.00 30.96 127 LYS A C 1
ATOM 860 O O . LYS A 1 123 ? 37.989 27.429 32.526 1.00 28.10 127 LYS A O 1
ATOM 866 N N . ARG A 1 124 ? 40.038 27.770 33.374 1.00 31.50 128 ARG A N 1
ATOM 867 C CA . ARG A 1 124 ? 39.615 28.811 34.296 1.00 30.71 128 ARG A CA 1
ATOM 868 C C . ARG A 1 124 ? 40.301 30.134 33.952 1.00 30.49 128 ARG A C 1
ATOM 869 O O . ARG A 1 124 ? 41.482 30.161 33.568 1.00 30.82 128 ARG A O 1
ATOM 877 N N . TYR A 1 125 ? 39.513 31.208 34.014 1.00 27.75 129 TYR A N 1
ATOM 878 C CA . TYR A 1 125 ? 39.970 32.557 33.746 1.00 28.30 129 TYR A CA 1
ATOM 879 C C . TYR A 1 125 ? 39.769 33.4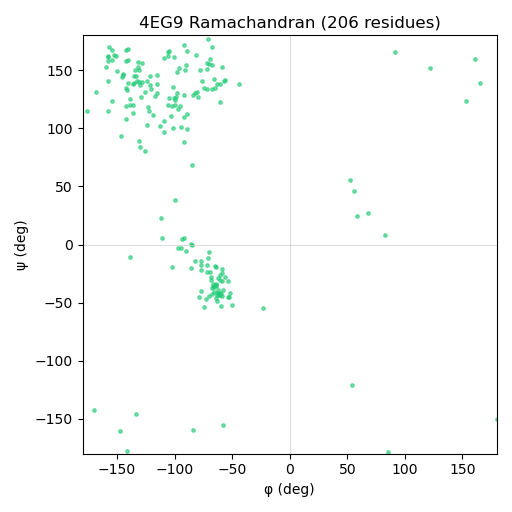01 35.016 1.00 27.01 129 TYR A C 1
ATOM 880 O O . TYR A 1 125 ? 38.627 33.686 35.409 1.00 26.15 129 TYR A O 1
ATOM 889 N N . PRO A 1 126 ? 40.876 33.803 35.654 1.00 27.14 130 PRO A N 1
ATOM 890 C CA . PRO A 1 126 ? 40.748 34.560 36.907 1.00 27.00 130 PRO A CA 1
ATOM 891 C C . PRO A 1 126 ? 40.112 35.936 36.706 1.00 27.05 130 PRO A C 1
ATOM 892 O O . PRO A 1 126 ? 40.344 36.590 35.684 1.00 24.57 130 PRO A O 1
ATOM 896 N N . VAL A 1 127 ? 39.280 36.345 37.667 1.00 27.29 131 VAL A N 1
ATOM 897 C CA . VAL A 1 127 ? 38.639 37.650 37.624 1.00 27.00 131 VAL A CA 1
ATOM 898 C C . VAL A 1 127 ? 38.561 38.259 39.013 1.00 27.75 131 VAL A C 1
ATOM 899 O O . VAL A 1 127 ? 38.800 37.593 40.017 1.00 27.15 131 VAL A O 1
ATOM 903 N N . LYS A 1 128 ? 38.230 39.542 39.044 1.00 29.28 132 LYS A N 1
ATOM 904 C CA . LYS A 1 128 ? 37.942 40.245 40.277 1.00 29.88 132 LYS A CA 1
ATOM 905 C C . LYS A 1 128 ? 36.670 41.053 40.055 1.00 30.01 132 LYS A C 1
ATOM 906 O O . LYS A 1 128 ? 36.259 41.282 38.908 1.00 29.59 132 LYS A O 1
ATOM 920 N N . GLU A 1 130 ? 34.803 44.685 41.107 1.00 32.09 134 GLU A N 1
ATOM 921 C CA . GLU A 1 130 ? 34.980 46.047 41.606 1.00 34.29 134 GLU A CA 1
ATOM 922 C C . GLU A 1 130 ? 33.850 46.914 41.086 1.00 34.15 134 GLU A C 1
ATOM 923 O O . GLU A 1 130 ? 33.638 47.003 39.870 1.00 33.96 134 GLU A O 1
ATOM 929 N N . HIS A 1 131 ? 33.129 47.543 42.008 1.00 34.36 135 HIS A N 1
ATOM 930 C CA . HIS A 1 131 ? 32.016 48.458 41.665 1.00 36.30 135 HIS A CA 1
ATOM 931 C C . HIS A 1 131 ? 30.965 47.766 40.778 1.00 34.60 135 HIS A C 1
ATOM 932 O O . HIS A 1 131 ? 30.508 48.313 39.780 1.00 34.48 135 HIS A O 1
ATOM 939 N N . ASN A 1 132 ? 30.608 46.546 41.181 1.00 34.08 136 ASN A N 1
ATOM 940 C CA . ASN A 1 132 ? 29.656 45.670 40.474 1.00 33.85 136 ASN A CA 1
ATOM 941 C C . ASN A 1 132 ? 30.059 45.355 39.033 1.00 34.14 136 ASN A C 1
ATOM 942 O O . ASN A 1 132 ? 29.212 45.028 38.211 1.00 34.37 136 ASN A O 1
ATOM 947 N N . LYS A 1 133 ? 31.356 45.436 38.738 1.00 35.09 137 LYS A N 1
ATOM 948 C CA . LYS A 1 133 ? 31.878 45.127 37.405 1.00 34.79 137 LYS A CA 1
ATOM 949 C C . LYS A 1 133 ? 32.780 43.911 37.485 1.00 32.80 137 LYS A C 1
ATOM 950 O O . LYS A 1 133 ? 33.465 43.706 38.496 1.00 33.44 137 LYS A O 1
ATOM 956 N N . ILE A 1 134 ? 32.768 43.095 36.430 1.00 30.89 138 ILE A N 1
ATOM 957 C CA . ILE A 1 134 ? 33.611 41.898 36.361 1.00 29.06 138 ILE A CA 1
ATOM 958 C C . ILE A 1 134 ? 34.829 42.225 35.519 1.00 29.37 138 ILE A C 1
ATOM 959 O O . ILE A 1 134 ? 34.708 42.563 34.327 1.00 28.84 138 ILE A O 1
ATOM 964 N N . ILE A 1 135 ? 36.001 42.093 36.134 1.00 30.06 139 ILE A N 1
ATOM 965 C CA . ILE A 1 135 ? 37.271 42.464 35.510 1.00 31.16 139 ILE A CA 1
ATOM 966 C C . ILE A 1 135 ? 38.238 41.276 35.447 1.00 30.36 139 ILE A C 1
ATOM 967 O O . ILE A 1 135 ? 38.698 40.786 36.479 1.00 29.02 139 ILE A O 1
ATOM 972 N N . PRO A 1 136 ? 38.573 40.820 34.231 1.00 30.44 140 PRO A N 1
ATOM 973 C CA . PRO A 1 136 ? 39.535 39.714 34.114 1.00 30.69 140 PRO A CA 1
ATOM 974 C C . PRO A 1 136 ? 40.899 40.157 34.614 1.00 31.32 140 PRO A C 1
ATOM 975 O O . PRO A 1 136 ? 41.318 41.269 34.289 1.00 32.07 140 PRO A O 1
ATOM 979 N N . THR A 1 137 ? 41.566 39.332 35.425 1.00 31.22 141 THR A N 1
ATOM 980 C CA . THR A 1 137 ? 42.890 39.686 35.946 1.00 31.42 141 THR A CA 1
ATOM 981 C C . THR A 1 137 ? 44.015 39.111 35.087 1.00 31.78 141 THR A C 1
ATOM 982 O O . THR A 1 137 ? 45.194 39.339 35.357 1.00 31.46 141 THR A O 1
ATOM 986 N N . LYS A 1 138 ? 43.640 38.350 34.071 1.00 30.42 142 LYS A N 1
ATOM 987 C CA . LYS A 1 138 ? 44.581 37.892 33.050 1.00 32.29 142 LYS A CA 1
ATOM 988 C C . LYS A 1 138 ? 43.892 38.111 31.725 1.00 31.09 142 LYS A C 1
ATOM 989 O O . LYS A 1 138 ? 42.670 38.072 31.672 1.00 30.52 142 LYS A O 1
ATOM 995 N N . PRO A 1 139 ? 44.666 38.359 30.651 1.00 32.53 143 PRO A N 1
ATOM 996 C CA . PRO A 1 139 ? 44.059 38.565 29.332 1.00 33.12 143 PRO A CA 1
ATOM 997 C C . PRO A 1 139 ? 43.449 37.278 28.771 1.00 34.20 143 PRO A C 1
ATOM 998 O O . PRO A 1 139 ? 43.835 36.182 29.189 1.00 34.17 143 PRO A O 1
ATOM 1002 N N . LEU A 1 140 ? 42.528 37.427 27.817 1.00 35.22 144 LEU A N 1
ATOM 1003 C CA . LEU A 1 140 ? 41.814 36.305 27.214 1.00 35.17 144 LEU A CA 1
ATOM 1004 C C . LEU A 1 140 ? 42.237 36.042 25.776 1.00 37.16 144 LEU A C 1
ATOM 1005 O O . LEU A 1 140 ? 42.791 36.928 25.116 1.00 38.40 144 LEU A O 1
ATOM 1010 N N . PRO A 1 141 ? 41.953 34.826 25.269 1.00 37.89 145 PRO A N 1
ATOM 1011 C CA . PRO A 1 141 ? 42.333 34.486 23.889 1.00 39.67 145 PRO A CA 1
ATOM 1012 C C . PRO A 1 141 ? 41.553 35.236 22.798 1.00 40.27 145 PRO A C 1
ATOM 1013 O O . PRO A 1 141 ? 42.050 35.368 21.681 1.00 40.92 145 PRO A O 1
ATOM 1017 N N . ASN A 1 142 ? 40.350 35.713 23.105 1.00 40.17 146 ASN A N 1
ATOM 1018 C CA . ASN A 1 142 ? 39.565 36.479 22.114 1.00 41.01 146 ASN A CA 1
ATOM 1019 C C . ASN A 1 142 ? 38.585 37.473 22.741 1.00 40.15 146 ASN A C 1
ATOM 1020 O O . ASN A 1 142 ? 38.254 37.375 23.924 1.00 38.33 146 ASN A O 1
ATOM 1025 N N . ASP A 1 143 ? 38.114 38.414 21.927 1.00 42.26 147 ASP A N 1
ATOM 1026 C CA . ASP A 1 143 ? 37.217 39.468 22.403 1.00 43.64 147 ASP A CA 1
ATOM 1027 C C . ASP A 1 143 ? 35.874 38.935 22.893 1.00 42.59 147 ASP A C 1
ATOM 1028 O O . ASP A 1 143 ? 35.417 39.306 23.979 1.00 42.48 147 ASP A O 1
ATOM 1033 N N . LYS A 1 144 ? 35.274 38.037 22.116 1.00 42.34 148 LYS A N 1
ATOM 1034 C CA . LYS A 1 144 ? 33.949 37.482 22.445 1.00 41.80 148 LYS A CA 1
ATOM 1035 C C . LYS A 1 144 ? 33.915 36.885 23.864 1.00 39.30 148 LYS A C 1
ATOM 1036 O O . LYS A 1 144 ? 32.982 37.133 24.635 1.00 39.54 148 LYS A O 1
ATOM 1042 N N . LEU A 1 145 ? 34.939 36.114 24.222 1.00 38.38 149 LEU A N 1
ATOM 1043 C CA . LEU A 1 145 ? 35.006 35.529 25.566 1.00 35.70 149 LEU A CA 1
ATOM 1044 C C . LEU A 1 145 ? 35.192 36.613 26.637 1.00 34.44 149 LEU A C 1
ATOM 1045 O O . LEU A 1 145 ? 34.650 36.494 27.755 1.00 32.44 149 LEU A O 1
ATOM 1050 N N . LYS A 1 146 ? 35.959 37.659 26.297 1.00 35.61 150 LYS A N 1
ATOM 1051 C CA . LYS A 1 146 ? 36.177 38.804 27.194 1.00 35.12 150 LYS A CA 1
ATOM 1052 C C . LYS A 1 146 ? 34.847 39.447 27.541 1.00 34.49 150 LYS A C 1
ATOM 1053 O O . LYS A 1 146 ? 34.577 39.754 28.706 1.00 33.85 150 LYS A O 1
ATOM 1059 N N . LYS A 1 147 ? 34.010 39.623 26.534 1.00 35.91 151 LYS A N 1
ATOM 1060 C CA . LYS A 1 147 ? 32.686 40.225 26.726 1.00 35.72 151 LYS A CA 1
ATOM 1061 C C . LYS A 1 147 ? 31.770 39.314 27.544 1.00 34.19 151 LYS A C 1
ATOM 1062 O O . LYS A 1 147 ? 31.044 39.786 28.420 1.00 33.93 151 LYS A O 1
ATOM 1068 N N . GLU A 1 148 ? 31.802 38.013 27.250 1.00 33.65 152 GLU A N 1
ATOM 1069 C CA . GLU A 1 148 ? 30.997 37.014 27.977 1.00 31.96 152 GLU A CA 1
ATOM 1070 C C . GLU A 1 148 ? 31.340 37.059 29.469 1.00 30.47 152 GLU A C 1
ATOM 1071 O O . GLU A 1 148 ? 30.462 36.947 30.328 1.00 30.52 152 GLU A O 1
ATOM 1077 N N . ILE A 1 149 ? 32.619 37.244 29.773 1.00 30.81 153 ILE A N 1
ATOM 1078 C CA . ILE A 1 149 ? 33.069 37.344 31.154 1.00 30.69 153 ILE A CA 1
ATOM 1079 C C . ILE A 1 149 ? 32.638 38.685 31.752 1.00 31.59 153 ILE A C 1
ATOM 1080 O O . ILE A 1 149 ? 32.094 38.727 32.865 1.00 29.38 153 ILE A O 1
ATOM 1085 N N . GLU A 1 150 ? 32.855 39.773 31.009 1.00 33.08 154 GLU A N 1
ATOM 1086 C CA . GLU A 1 150 ? 32.497 41.115 31.502 1.00 34.48 154 GLU A CA 1
ATOM 1087 C C . GLU A 1 150 ? 30.981 41.303 31.671 1.00 33.84 154 GLU A C 1
ATOM 1088 O O . GLU A 1 150 ? 30.547 41.965 32.605 1.00 34.65 154 GLU A O 1
ATOM 1094 N N . ASN A 1 151 ? 30.193 40.716 30.773 1.00 33.50 155 ASN A N 1
ATOM 1095 C CA . ASN A 1 151 ? 28.732 40.842 30.810 1.00 33.77 155 ASN A CA 1
ATOM 1096 C C . ASN A 1 151 ? 28.051 39.814 31.721 1.00 32.12 155 ASN A C 1
ATOM 1097 O O . ASN A 1 151 ? 26.842 39.817 31.850 1.00 33.03 155 ASN A O 1
ATOM 1102 N N . PHE A 1 152 ? 28.825 38.949 32.361 1.00 30.45 156 PHE A N 1
ATOM 1103 C CA . PHE A 1 152 ? 28.258 37.885 33.179 1.00 29.45 156 PHE A CA 1
ATOM 1104 C C . PHE A 1 152 ? 27.410 38.404 34.334 1.00 29.06 156 PHE A C 1
ATOM 1105 O O . PHE A 1 152 ? 27.772 39.375 34.991 1.00 29.07 156 PHE A O 1
ATOM 1113 N N . LYS A 1 153 ? 26.283 37.739 34.554 1.00 28.95 157 LYS A N 1
ATOM 1114 C CA . LYS A 1 153 ? 25.398 38.033 35.672 1.00 29.53 157 LYS A CA 1
ATOM 1115 C C . LYS A 1 153 ? 25.103 36.721 36.391 1.00 29.16 157 LYS A C 1
ATOM 1116 O O . LYS A 1 153 ? 24.750 35.709 35.769 1.00 29.34 157 LYS A O 1
ATOM 1122 N N . PHE A 1 154 ? 25.331 36.726 37.694 1.00 28.13 158 PHE A N 1
ATOM 1123 C CA . PHE A 1 154 ? 24.985 35.594 38.541 1.00 26.44 158 PHE A CA 1
ATOM 1124 C C . PHE A 1 154 ? 23.486 35.552 38.673 1.00 26.00 158 PHE A C 1
ATOM 1125 O O . PHE A 1 154 ? 22.836 36.604 38.624 1.00 25.62 158 PHE A O 1
ATOM 1133 N N . PHE A 1 155 ? 22.928 34.351 38.865 1.00 24.83 159 PHE A N 1
ATOM 1134 C CA . PHE A 1 155 ? 21.468 34.195 38.966 1.00 24.58 159 PHE A CA 1
ATOM 1135 C C . PHE A 1 155 ? 20.888 35.023 40.127 1.00 23.21 159 PHE A C 1
ATOM 1136 O O . PHE A 1 155 ? 19.772 35.496 40.061 1.00 23.01 159 PHE A O 1
ATOM 1144 N N . VAL A 1 156 ? 21.651 35.208 41.191 1.00 25.11 160 VAL A N 1
ATOM 1145 C CA . VAL A 1 156 ? 21.184 36.040 42.311 1.00 25.03 160 VAL A CA 1
ATOM 1146 C C . VAL A 1 156 ? 20.972 37.529 41.907 1.00 27.10 160 VAL A C 1
ATOM 1147 O O . VAL A 1 156 ? 20.238 38.247 42.562 1.00 25.73 160 VAL A O 1
ATOM 1151 N N . GLN A 1 157 ? 21.593 37.962 40.797 1.00 28.74 161 GLN A N 1
ATOM 1152 C CA . GLN A 1 157 ? 21.453 39.316 40.295 1.00 28.67 161 GLN A CA 1
ATOM 1153 C C . GLN A 1 157 ? 20.192 39.557 39.447 1.00 29.92 161 GLN A C 1
ATOM 1154 O O . GLN A 1 157 ? 19.864 40.700 39.191 1.00 30.83 161 GLN A O 1
ATOM 1160 N N . TYR A 1 158 ? 19.504 38.504 39.002 1.00 28.90 162 TYR A N 1
ATOM 1161 C CA . TYR A 1 158 ? 18.275 38.673 38.223 1.00 29.41 162 TYR A CA 1
ATOM 1162 C C . TYR A 1 158 ? 17.117 37.709 38.576 1.00 30.51 162 TYR A C 1
ATOM 1163 O O . TYR A 1 158 ? 16.004 37.895 38.090 1.00 32.21 162 TYR A O 1
ATOM 1172 N N . GLY A 1 159 ? 17.379 36.672 39.382 1.00 28.54 163 GLY A N 1
ATOM 1173 C CA . GLY A 1 159 ? 16.320 35.777 39.850 1.00 28.93 163 GLY A CA 1
ATOM 1174 C C . GLY A 1 159 ? 15.359 36.488 40.813 1.00 29.52 163 GLY A C 1
ATOM 1175 O O . GLY A 1 159 ? 15.720 37.481 41.446 1.00 30.13 163 GLY A O 1
ATOM 1176 N N . ASN A 1 160 ? 14.129 35.989 40.888 1.00 29.63 164 ASN A N 1
ATOM 1177 C CA . ASN A 1 160 ? 13.073 36.546 41.759 1.00 31.26 164 ASN A CA 1
ATOM 1178 C C . ASN A 1 160 ? 12.031 35.453 42.006 1.00 31.28 164 ASN A C 1
ATOM 1179 O O . ASN A 1 160 ? 11.371 35.016 41.067 1.00 31.07 164 ASN A O 1
ATOM 1184 N N . PHE A 1 161 ? 11.894 35.009 43.254 1.00 31.01 165 PHE A N 1
ATOM 1185 C CA . PHE A 1 161 ? 10.929 33.956 43.591 1.00 33.30 165 PHE A CA 1
ATOM 1186 C C . PHE A 1 161 ? 9.693 34.490 44.301 1.00 35.35 165 PHE A C 1
ATOM 1187 O O . PHE A 1 161 ? 9.657 35.631 44.761 1.00 36.44 165 PHE A O 1
ATOM 1195 N N . LYS A 1 162 ? 8.676 33.643 44.369 1.00 36.80 166 LYS A N 1
ATOM 1196 C CA . LYS A 1 162 ? 7.480 33.933 45.140 1.00 39.06 166 LYS A CA 1
ATOM 1197 C C . LYS A 1 162 ? 7.758 33.329 46.491 1.00 38.55 166 LYS A C 1
ATOM 1198 O O . LYS A 1 162 ? 8.763 32.649 46.668 1.00 37.30 166 LYS A O 1
ATOM 1204 N N . ASP A 1 163 ? 6.894 33.586 47.459 1.00 39.97 167 ASP A N 1
ATOM 1205 C CA . ASP A 1 163 ? 7.047 32.943 48.736 1.00 40.42 167 ASP A CA 1
ATOM 1206 C C . ASP A 1 163 ? 7.038 31.430 48.449 1.00 40.04 167 ASP A C 1
ATOM 1207 O O . ASP A 1 163 ? 6.273 30.951 47.591 1.00 39.67 167 ASP A O 1
ATOM 1212 N N . ILE A 1 164 ? 7.891 30.684 49.146 1.00 38.92 168 ILE A N 1
ATOM 1213 C CA . ILE A 1 164 ? 7.994 29.232 48.946 1.00 38.60 168 ILE A CA 1
ATOM 1214 C C . ILE A 1 164 ? 6.618 28.531 49.029 1.00 39.94 168 ILE A C 1
ATOM 1215 O O . ILE A 1 164 ? 6.292 27.668 48.208 1.00 39.82 168 ILE A O 1
ATOM 1220 N N . ASN A 1 165 ? 5.802 28.955 49.987 1.00 41.36 169 ASN A N 1
ATOM 1221 C CA . ASN A 1 165 ? 4.472 28.386 50.203 1.00 42.99 169 ASN A CA 1
ATOM 1222 C C . ASN A 1 165 ? 3.493 28.617 49.033 1.00 43.79 169 ASN A C 1
ATOM 1223 O O . ASN A 1 165 ? 2.474 27.932 48.919 1.00 43.76 169 ASN A O 1
ATOM 1228 N N . ASP A 1 166 ? 3.798 29.576 48.167 1.00 43.63 170 ASP A N 1
ATOM 1229 C CA . ASP A 1 166 ? 2.989 29.794 46.971 1.00 45.74 170 ASP A CA 1
ATOM 1230 C C . ASP A 1 166 ? 3.267 28.749 45.883 1.00 45.41 170 ASP A C 1
ATOM 1231 O O . ASP A 1 166 ? 2.471 28.603 44.967 1.00 46.89 170 ASP A O 1
ATOM 1236 N N . TYR A 1 167 ? 4.396 28.039 45.970 1.00 44.87 171 TYR A N 1
ATOM 1237 C CA . TYR A 1 167 ? 4.688 26.955 45.021 1.00 45.42 171 TYR A CA 1
ATOM 1238 C C . TYR A 1 167 ? 3.897 25.724 45.470 1.00 46.76 171 TYR A C 1
ATOM 1239 O O . TYR A 1 167 ? 3.972 25.318 46.620 1.00 46.42 171 TYR A O 1
ATOM 1248 N N . LYS A 1 168 ? 3.131 25.149 44.555 1.00 49.10 172 LYS A N 1
ATOM 1249 C CA . LYS A 1 168 ? 2.222 24.050 44.889 1.00 51.08 172 LYS A CA 1
ATOM 1250 C C . LYS A 1 168 ? 2.815 22.643 44.762 1.00 50.23 172 LYS A C 1
ATOM 1251 O O . LYS A 1 168 ? 3.751 22.408 43.992 1.00 49.56 172 LYS A O 1
ATOM 1257 N N . ASP A 1 169 ? 2.246 21.717 45.532 1.00 50.66 173 ASP A N 1
ATOM 1258 C CA . ASP A 1 169 ? 2.609 20.303 45.478 1.00 50.78 173 ASP A CA 1
ATOM 1259 C C . ASP A 1 169 ? 4.116 20.097 45.620 1.00 48.37 173 ASP A C 1
ATOM 1260 O O . ASP A 1 169 ? 4.766 19.505 44.760 1.00 48.35 173 ASP A O 1
ATOM 1265 N N . GLY A 1 170 ? 4.673 20.618 46.701 1.00 46.36 174 GLY A N 1
ATOM 1266 C CA . GLY A 1 170 ? 6.092 20.460 46.953 1.00 44.00 174 GLY A CA 1
ATOM 1267 C C . GLY A 1 170 ? 6.388 19.060 47.461 1.00 42.82 174 GLY A C 1
ATOM 1268 O O . GLY A 1 170 ? 5.620 18.513 48.249 1.00 42.16 174 GLY A O 1
ATOM 1269 N N . ASP A 1 171 ? 7.500 18.487 47.003 1.00 39.83 175 ASP A N 1
ATOM 1270 C CA . ASP A 1 171 ? 7.936 17.172 47.449 1.00 38.81 175 ASP A CA 1
ATOM 1271 C C . ASP A 1 171 ? 9.061 17.389 48.468 1.00 35.20 175 ASP A C 1
ATOM 1272 O O . ASP A 1 171 ? 10.192 17.635 48.088 1.00 33.87 175 ASP A O 1
ATOM 1277 N N . ILE A 1 172 ? 8.752 17.298 49.753 1.00 33.20 176 ILE A N 1
ATOM 1278 C CA . ILE A 1 172 ? 9.753 17.568 50.789 1.00 32.20 176 ILE A CA 1
ATOM 1279 C C . ILE A 1 172 ? 10.385 16.281 51.321 1.00 32.12 176 ILE A C 1
ATOM 1280 O O . ILE A 1 172 ? 9.671 15.348 51.706 1.00 32.29 176 ILE A O 1
ATOM 1285 N N . SER A 1 173 ? 11.718 16.253 51.361 1.00 29.88 177 SER A N 1
ATOM 1286 C CA . SER A 1 173 ? 12.478 15.094 51.836 1.00 29.75 177 SER A CA 1
ATOM 1287 C C . SER A 1 173 ? 13.393 15.503 52.965 1.00 28.08 177 SER A C 1
ATOM 1288 O O . SER A 1 173 ? 14.027 16.573 52.905 1.00 26.98 177 SER A O 1
ATOM 1291 N N . TYR A 1 174 ? 13.501 14.623 53.954 1.00 27.55 178 TYR A N 1
ATOM 1292 C CA . TYR A 1 174 ? 14.284 14.864 55.146 1.00 28.35 178 TYR A CA 1
ATOM 1293 C C . TYR A 1 174 ? 15.051 13.631 55.697 1.00 29.64 178 TYR A C 1
ATOM 1294 O O . TYR A 1 174 ? 14.445 12.618 56.083 1.00 28.93 178 TYR A O 1
ATOM 1303 N N . ASN A 1 175 ? 16.377 13.755 55.750 1.00 28.89 179 ASN A N 1
ATOM 1304 C CA . ASN A 1 175 ? 17.251 12.743 56.345 1.00 30.90 179 ASN A CA 1
ATOM 1305 C C . ASN A 1 175 ? 17.814 13.322 57.650 1.00 30.88 179 ASN A C 1
ATOM 1306 O O . ASN A 1 175 ? 18.799 14.056 57.631 1.00 29.55 179 ASN A O 1
ATOM 1311 N N . PRO A 1 176 ? 17.194 12.994 58.793 1.00 32.37 180 PRO A N 1
ATOM 1312 C CA . PRO A 1 176 ? 17.667 13.587 60.050 1.00 33.68 180 PRO A CA 1
ATOM 1313 C C . PRO A 1 176 ? 19.089 13.227 60.541 1.00 35.88 180 PRO A C 1
ATOM 1314 O O . PRO A 1 176 ? 19.585 13.886 61.465 1.00 37.06 180 PRO A O 1
ATOM 1318 N N A ASN A 1 177 ? 19.728 12.217 59.961 0.60 36.27 181 ASN A N 1
ATOM 1319 N N B ASN A 1 177 ? 19.727 12.213 59.943 0.40 37.09 181 ASN A N 1
ATOM 1320 C CA A ASN A 1 177 ? 21.070 11.827 60.420 0.60 37.44 181 ASN A CA 1
ATOM 1321 C CA B ASN A 1 177 ? 21.065 11.776 60.392 0.40 38.94 181 ASN A CA 1
ATOM 1322 C C A ASN A 1 177 ? 22.199 12.749 59.945 0.60 37.73 181 ASN A C 1
ATOM 1323 C C B ASN A 1 177 ? 22.224 12.669 59.911 0.40 38.58 181 ASN A C 1
ATOM 1324 O O A ASN A 1 177 ? 23.124 13.033 60.705 0.60 37.99 181 ASN A O 1
ATOM 1325 O O B ASN A 1 177 ? 23.208 12.836 60.631 0.40 39.36 181 ASN A O 1
ATOM 1334 N N . VAL A 1 178 ? 22.107 13.248 58.715 1.00 37.11 182 VAL A N 1
ATOM 1335 C CA . VAL A 1 178 ? 23.171 14.115 58.174 1.00 37.44 182 VAL A CA 1
ATOM 1336 C C . VAL A 1 178 ? 23.356 15.399 58.986 1.00 37.48 182 VAL A C 1
ATOM 1337 O O . VAL A 1 178 ? 24.435 15.623 59.527 1.00 39.55 182 VAL A O 1
ATOM 1341 N N . PRO A 1 179 ? 22.317 16.244 59.095 1.00 37.09 183 PRO A N 1
ATOM 1342 C CA . PRO A 1 179 ? 21.001 16.178 58.481 1.00 35.26 183 PRO A CA 1
ATOM 1343 C C . PRO A 1 179 ? 20.985 16.904 57.156 1.00 33.55 183 PRO A C 1
ATOM 1344 O O . PRO A 1 179 ? 21.764 17.846 56.975 1.00 32.83 183 PRO A O 1
ATOM 1348 N N . SER A 1 180 ? 20.129 16.435 56.239 1.00 31.43 184 SER A N 1
ATOM 1349 C CA . SER A 1 180 ? 19.951 17.025 54.920 1.00 29.99 184 SER A CA 1
ATOM 1350 C C . SER A 1 180 ? 18.483 17.021 54.545 1.00 28.91 184 SER A C 1
ATOM 1351 O O . SER A 1 180 ? 17.696 16.230 55.064 1.00 29.02 184 SER A O 1
ATOM 1354 N N . TYR A 1 181 ? 18.128 17.899 53.608 1.00 28.05 185 TYR A N 1
ATOM 1355 C CA . TYR A 1 181 ? 16.750 18.091 53.212 1.00 26.82 185 TYR A CA 1
ATOM 1356 C C . TYR A 1 181 ? 16.657 18.686 51.836 1.00 26.75 185 TYR A C 1
ATOM 1357 O O . TYR A 1 181 ? 17.619 19.246 51.315 1.00 26.23 185 TYR A O 1
ATOM 1366 N N . SER A 1 182 ? 15.485 18.542 51.243 1.00 27.75 186 SER A N 1
ATOM 1367 C CA . SER A 1 182 ? 15.230 19.083 49.926 1.00 27.56 186 SER A CA 1
ATOM 1368 C C . SER A 1 182 ? 13.742 19.353 49.698 1.00 27.42 186 SER A C 1
ATOM 1369 O O . SER A 1 182 ? 12.881 18.780 50.357 1.00 27.58 186 SER A O 1
ATOM 1372 N N . ALA A 1 183 ? 13.464 20.222 48.737 1.00 26.89 187 ALA A N 1
ATOM 1373 C CA . ALA A 1 183 ? 12.114 20.565 48.349 1.00 27.94 187 ALA A CA 1
ATOM 1374 C C . ALA A 1 183 ? 12.147 20.638 46.837 1.00 27.68 187 ALA A C 1
ATOM 1375 O O . ALA A 1 183 ? 12.971 21.372 46.271 1.00 26.86 187 ALA A O 1
ATOM 1377 N N . LYS A 1 184 ? 11.266 19.869 46.199 1.00 27.80 188 LYS A N 1
ATOM 1378 C CA . LYS A 1 184 ? 11.210 19.785 44.753 1.00 28.10 188 LYS A CA 1
ATOM 1379 C C . LYS A 1 184 ? 9.842 20.217 44.228 1.00 28.51 188 LYS A C 1
ATOM 1380 O O . LYS A 1 184 ? 8.808 19.807 44.765 1.00 29.25 188 LYS A O 1
ATOM 1386 N N . TYR A 1 185 ? 9.851 21.051 43.184 1.00 26.55 189 TYR A N 1
ATOM 1387 C CA . TYR A 1 185 ? 8.630 21.580 42.590 1.00 29.15 189 TYR A CA 1
ATOM 1388 C C . TYR A 1 185 ? 8.701 21.508 41.084 1.00 29.22 189 TYR A C 1
ATOM 1389 O O . TYR A 1 185 ? 9.759 21.679 40.503 1.00 29.93 189 TYR A O 1
ATOM 1398 N N . GLN A 1 186 ? 7.573 21.263 40.449 1.00 30.22 190 GLN A N 1
ATOM 1399 C CA . GLN A 1 186 ? 7.511 21.310 38.995 1.00 31.02 190 GLN A CA 1
ATOM 1400 C C . GLN A 1 186 ? 7.104 22.738 38.621 1.00 31.56 190 GLN A C 1
ATOM 1401 O O . GLN A 1 186 ? 6.113 23.256 39.131 1.00 32.04 190 GLN A O 1
ATOM 1407 N N . LEU A 1 187 ? 7.864 23.367 37.730 1.00 31.88 191 LEU A N 1
ATOM 1408 C CA . LEU A 1 187 ? 7.558 24.719 37.275 1.00 33.16 191 LEU A CA 1
ATOM 1409 C C . LEU A 1 187 ? 6.995 24.660 35.859 1.00 33.92 191 LEU A C 1
ATOM 1410 O O . LEU A 1 187 ? 7.070 23.621 35.198 1.00 34.98 191 LEU A O 1
ATOM 1415 N N . ASN A 1 188 ? 6.401 25.769 35.422 1.00 35.28 192 ASN A N 1
ATOM 1416 C CA . ASN A 1 188 ? 5.859 25.908 34.061 1.00 35.91 192 ASN A CA 1
ATOM 1417 C C . ASN A 1 188 ? 6.788 26.801 33.271 1.00 33.75 192 ASN A C 1
ATOM 1418 O O . ASN A 1 188 ? 7.576 27.551 33.855 1.00 30.43 192 ASN A O 1
ATOM 1423 N N . ASN A 1 189 ? 6.690 26.756 31.943 1.00 34.03 193 ASN A N 1
ATOM 1424 C CA . ASN A 1 189 ? 7.542 27.589 31.111 1.00 33.84 193 ASN A CA 1
ATOM 1425 C C . ASN A 1 189 ? 7.213 29.087 31.167 1.00 34.99 193 ASN A C 1
ATOM 1426 O O . ASN A 1 189 ? 7.950 29.887 30.607 1.00 37.31 193 ASN A O 1
ATOM 1431 N N . ASP A 1 190 ? 6.135 29.476 31.844 1.00 35.38 194 ASP A N 1
ATOM 1432 C CA . ASP A 1 190 ? 5.837 30.898 31.985 1.00 36.28 194 ASP A CA 1
ATOM 1433 C C . ASP A 1 190 ? 6.432 31.448 33.285 1.00 34.25 194 ASP A C 1
ATOM 1434 O O . ASP A 1 190 ? 6.204 32.605 33.628 1.00 34.65 194 ASP A O 1
ATOM 1439 N N . ASP A 1 191 ? 7.185 30.619 34.003 1.00 31.91 195 ASP A N 1
ATOM 1440 C CA . ASP A 1 191 ? 7.812 31.049 35.251 1.00 31.31 195 ASP A CA 1
ATOM 1441 C C . ASP A 1 191 ? 8.884 32.104 34.934 1.00 30.63 195 ASP A C 1
ATOM 1442 O O . ASP A 1 191 ? 9.662 31.966 33.970 1.00 28.84 195 ASP A O 1
ATOM 1447 N N . TYR A 1 192 ? 8.868 33.185 35.709 1.00 30.03 196 TYR A N 1
ATOM 1448 C CA . TYR A 1 192 ? 9.806 34.293 35.534 1.00 30.36 196 TYR A CA 1
ATOM 1449 C C . TYR A 1 192 ? 11.274 33.845 35.439 1.00 28.28 196 TYR A C 1
ATOM 1450 O O . TYR A 1 192 ? 11.991 34.222 34.507 1.00 28.04 196 TYR A O 1
ATOM 1459 N N . ASN A 1 193 ? 11.709 33.053 36.410 1.00 27.22 197 ASN A N 1
ATOM 1460 C CA . ASN A 1 193 ? 13.079 32.548 36.446 1.00 27.10 197 ASN A CA 1
ATOM 1461 C C . ASN A 1 193 ? 13.422 31.672 35.236 1.00 27.43 197 ASN A C 1
ATOM 1462 O O . ASN A 1 193 ? 14.485 31.827 34.643 1.00 28.92 197 ASN A O 1
ATOM 1467 N N . VAL A 1 194 ? 12.512 30.785 34.847 1.00 26.79 198 VAL A N 1
ATOM 1468 C CA . VAL A 1 194 ? 12.741 29.914 33.689 1.00 26.70 198 VAL A CA 1
ATOM 1469 C C . VAL A 1 194 ? 12.939 30.773 32.434 1.00 27.88 198 VAL A C 1
ATOM 1470 O O . VAL A 1 194 ? 13.853 30.529 31.636 1.00 27.57 198 VAL A O 1
ATOM 1474 N N . GLN A 1 195 ? 12.097 31.796 32.285 1.00 27.94 199 GLN A N 1
ATOM 1475 C CA . GLN A 1 195 ? 12.187 32.706 31.151 1.00 29.61 199 GLN A CA 1
ATOM 1476 C C . GLN A 1 195 ? 13.527 33.459 31.135 1.00 29.24 199 GLN A C 1
ATOM 1477 O O . GLN A 1 195 ? 14.126 33.672 30.076 1.00 28.35 199 GLN A O 1
ATOM 1483 N N . GLN A 1 196 ? 14.000 33.854 32.302 1.00 29.11 200 GLN A N 1
ATOM 1484 C CA . GLN A 1 196 ? 15.311 34.515 32.387 1.00 30.70 200 GLN A CA 1
ATOM 1485 C C . GLN A 1 196 ? 16.439 33.563 31.943 1.00 30.26 200 GLN A C 1
ATOM 1486 O O . GLN A 1 196 ? 17.332 33.958 31.201 1.00 30.08 200 GLN A O 1
ATOM 1492 N N . LEU A 1 197 ? 16.385 32.305 32.387 1.00 29.57 201 LEU A N 1
ATOM 1493 C CA . LEU A 1 197 ? 17.412 31.320 32.003 1.00 29.30 201 LEU A CA 1
ATOM 1494 C C . LEU A 1 197 ? 17.428 31.056 30.503 1.00 30.74 201 LEU A C 1
ATOM 1495 O O . LEU A 1 197 ? 18.513 30.956 29.894 1.00 31.10 201 LEU A O 1
ATOM 1500 N N . ARG A 1 198 ? 16.241 30.948 29.907 1.00 30.64 202 ARG A N 1
ATOM 1501 C CA . ARG A 1 198 ? 16.142 30.686 28.466 1.00 32.59 202 ARG A CA 1
ATOM 1502 C C . ARG A 1 198 ? 16.620 31.851 27.626 1.00 34.03 202 ARG A C 1
ATOM 1503 O O . ARG A 1 198 ? 17.042 31.662 26.488 1.00 34.55 202 ARG A O 1
ATOM 1511 N N . LYS A 1 199 ? 16.512 33.058 28.174 1.00 35.59 203 LYS A N 1
ATOM 1512 C CA . LYS A 1 199 ? 16.998 34.260 27.500 1.00 37.42 203 LYS A CA 1
ATOM 1513 C C . LYS A 1 199 ? 18.535 34.377 27.605 1.00 37.19 203 LYS A C 1
ATOM 1514 O O . LYS A 1 199 ? 19.195 34.765 26.660 1.00 38.24 203 LYS A O 1
ATOM 1520 N N . ARG A 1 200 ? 19.096 34.051 28.767 1.00 36.25 204 ARG A N 1
ATOM 1521 C CA . ARG A 1 200 ? 20.544 34.182 28.972 1.00 36.08 204 ARG A CA 1
ATOM 1522 C C . ARG A 1 200 ? 21.357 32.981 28.504 1.00 35.66 204 ARG A C 1
ATOM 1523 O O . ARG A 1 200 ? 22.556 33.100 28.303 1.00 36.22 204 ARG A O 1
ATOM 1531 N N . TYR A 1 201 ? 20.711 31.828 28.360 1.00 35.01 205 TYR A N 1
ATOM 1532 C CA . TYR A 1 201 ? 21.383 30.611 27.917 1.00 35.24 205 TYR A CA 1
ATOM 1533 C C . TYR A 1 201 ? 20.624 29.946 26.794 1.00 37.15 205 TYR A C 1
ATOM 1534 O O . TYR A 1 201 ? 19.404 30.062 26.720 1.00 38.70 205 TYR A O 1
ATOM 1543 N N . ASP A 1 202 ? 21.353 29.255 25.922 1.00 38.33 206 ASP A N 1
ATOM 1544 C CA . ASP A 1 202 ? 20.756 28.502 24.823 1.00 39.40 206 ASP A CA 1
ATOM 1545 C C . ASP A 1 202 ? 20.515 27.070 25.320 1.00 38.93 206 ASP A C 1
ATOM 1546 O O . ASP A 1 202 ? 21.384 26.199 25.202 1.00 39.65 206 ASP A O 1
ATOM 1551 N N . ILE A 1 203 ? 19.341 26.859 25.919 1.00 36.59 207 ILE A N 1
ATOM 1552 C CA . ILE A 1 203 ? 18.950 25.587 26.514 1.00 35.29 207 ILE A CA 1
ATOM 1553 C C . ILE A 1 203 ? 18.195 24.753 25.474 1.00 36.49 207 ILE A C 1
ATOM 1554 O O . ILE A 1 203 ? 17.079 25.106 25.131 1.00 34.74 207 ILE A O 1
ATOM 1559 N N . PRO A 1 204 ? 18.808 23.650 24.966 1.00 39.26 208 PRO A N 1
ATOM 1560 C CA . PRO A 1 204 ? 18.195 22.842 23.904 1.00 42.12 208 PRO A CA 1
ATOM 1561 C C . PRO A 1 204 ? 17.217 21.781 24.420 1.00 42.56 208 PRO A C 1
ATOM 1562 O O . PRO A 1 204 ? 17.484 20.589 24.331 1.00 44.17 208 PRO A O 1
ATOM 1566 N N . THR A 1 205 ? 16.094 22.231 24.958 1.00 42.02 209 THR A N 1
ATOM 1567 C CA . THR A 1 205 ? 15.046 21.343 25.460 1.00 42.49 209 THR A CA 1
ATOM 1568 C C . THR A 1 205 ? 13.821 22.189 25.728 1.00 41.41 209 THR A C 1
ATOM 1569 O O . THR A 1 205 ? 13.919 23.230 26.362 1.00 40.49 209 THR A O 1
ATOM 1573 N N . LYS A 1 206 ? 12.680 21.737 25.231 1.00 43.06 210 LYS A N 1
ATOM 1574 C CA . LYS A 1 206 ? 11.408 22.439 25.387 1.00 43.82 210 LYS A CA 1
ATOM 1575 C C . LYS A 1 206 ? 10.831 22.254 26.790 1.00 41.93 210 LYS A C 1
ATOM 1576 O O . LYS A 1 206 ? 10.017 23.054 27.239 1.00 41.33 210 LYS A O 1
ATOM 1582 N N . GLN A 1 207 ? 11.261 21.186 27.462 1.00 41.77 211 GLN A N 1
ATOM 1583 C CA . GLN A 1 207 ? 10.715 20.773 28.759 1.00 41.54 211 GLN A CA 1
ATOM 1584 C C . GLN A 1 207 ? 10.765 21.819 29.879 1.00 37.87 211 GLN A C 1
ATOM 1585 O O . GLN A 1 207 ? 11.731 22.567 30.004 1.00 37.74 211 GLN A O 1
ATOM 1591 N N . ALA A 1 208 ? 9.705 21.851 30.692 1.00 34.94 212 ALA A N 1
ATOM 1592 C CA . ALA A 1 208 ? 9.609 22.761 31.814 1.00 32.15 212 ALA A CA 1
ATOM 1593 C C . ALA A 1 208 ? 10.383 22.130 32.964 1.00 30.74 212 ALA A C 1
ATOM 1594 O O . ALA A 1 208 ? 10.177 20.967 33.289 1.00 30.16 212 ALA A O 1
ATOM 1596 N N . PRO A 1 209 ? 11.266 22.904 33.584 1.00 30.47 213 PRO A N 1
ATOM 1597 C CA . PRO A 1 209 ? 12.137 22.345 34.602 1.00 29.78 213 PRO A CA 1
ATOM 1598 C C . PRO A 1 209 ? 11.531 22.210 35.977 1.00 29.82 213 PRO A C 1
ATOM 1599 O O . PRO A 1 209 ? 10.533 22.849 36.297 1.00 29.40 213 PRO A O 1
ATOM 1603 N N . LYS A 1 210 ? 12.186 21.397 36.795 1.00 30.49 214 LYS A N 1
ATOM 1604 C CA . LYS A 1 210 ? 11.832 21.275 38.187 1.00 29.70 214 LYS A CA 1
ATOM 1605 C C . LYS A 1 210 ? 12.795 22.172 38.935 1.00 28.19 214 LYS A C 1
ATOM 1606 O O . LYS A 1 210 ? 13.928 22.394 38.490 1.00 27.17 214 LYS A O 1
ATOM 1612 N N . LEU A 1 211 ? 12.326 22.728 40.042 1.00 28.18 215 LEU A N 1
ATOM 1613 C CA . LEU A 1 211 ? 13.139 23.533 40.911 1.00 27.11 215 LEU A CA 1
ATOM 1614 C C . LEU A 1 211 ? 13.423 22.655 42.117 1.00 28.43 215 LEU A C 1
ATOM 1615 O O . LEU A 1 211 ? 12.479 22.163 42.780 1.00 28.61 215 LEU A O 1
ATOM 1620 N N . LEU A 1 212 ? 14.706 22.505 42.431 1.00 25.75 216 LEU A N 1
ATOM 1621 C CA . LEU A 1 212 ? 15.138 21.667 43.518 1.00 25.99 216 LEU A CA 1
ATOM 1622 C C . LEU A 1 212 ? 15.966 22.487 44.494 1.00 24.96 216 LEU A C 1
ATOM 1623 O O . LEU A 1 212 ? 16.998 23.056 44.143 1.00 24.06 216 LEU A O 1
ATOM 1628 N N . LEU A 1 213 ? 15.473 22.572 45.713 1.00 24.12 217 LEU A N 1
ATOM 1629 C CA . LEU A 1 213 ? 16.165 23.273 46.771 1.00 24.71 217 LEU A CA 1
ATOM 1630 C C . LEU A 1 213 ? 16.811 22.196 47.602 1.00 26.18 217 LEU A C 1
ATOM 1631 O O . LEU A 1 213 ? 16.155 21.184 47.918 1.00 26.88 217 LEU A O 1
ATOM 1636 N N . LYS A 1 214 ? 18.077 22.409 47.972 1.00 26.26 218 LYS A N 1
ATOM 1637 C CA . LYS A 1 214 ? 18.838 21.437 48.760 1.00 27.78 218 LYS A CA 1
ATOM 1638 C C . LYS A 1 214 ? 19.554 22.109 49.913 1.00 26.68 218 LYS A C 1
ATOM 1639 O O . LYS A 1 214 ? 20.075 23.233 49.780 1.00 27.06 218 LYS A O 1
ATOM 1645 N N . GLY A 1 215 ? 19.573 21.431 51.050 1.00 25.54 219 GLY A N 1
ATOM 1646 C CA . GLY A 1 215 ? 20.280 21.937 52.208 1.00 25.68 219 GLY A CA 1
ATOM 1647 C C . GLY A 1 215 ? 20.789 20.840 53.108 1.00 26.34 219 GLY A C 1
ATOM 1648 O O . GLY A 1 215 ? 20.323 19.691 53.026 1.00 26.07 219 GLY A O 1
ATOM 1649 N N . ASP A 1 216 ? 21.739 21.197 53.978 1.00 27.47 220 ASP A N 1
ATOM 1650 C CA . ASP A 1 216 ? 22.246 20.285 55.002 1.00 29.15 220 ASP A CA 1
ATOM 1651 C C . ASP A 1 216 ? 22.801 21.061 56.194 1.00 29.78 220 ASP A C 1
ATOM 1652 O O . ASP A 1 216 ? 22.990 22.267 56.121 1.00 29.94 220 ASP A O 1
ATOM 1657 N N . GLY A 1 217 ? 23.046 20.357 57.284 1.00 30.31 221 GLY A N 1
ATOM 1658 C CA . GLY A 1 217 ? 23.501 20.977 58.527 1.00 33.44 221 GLY A CA 1
ATOM 1659 C C . GLY A 1 217 ? 22.277 21.446 59.277 1.00 34.25 221 GLY A C 1
ATOM 1660 O O . GLY A 1 217 ? 21.163 21.249 58.807 1.00 32.45 221 GLY A O 1
ATOM 1661 N N . ASP A 1 218 ? 22.480 22.081 60.433 1.00 37.15 222 ASP A N 1
ATOM 1662 C CA . ASP A 1 218 ? 21.372 22.581 61.262 1.00 38.57 222 ASP A CA 1
ATOM 1663 C C . ASP A 1 218 ? 20.287 23.282 60.463 1.00 38.24 222 ASP A C 1
ATOM 1664 O O . ASP A 1 218 ? 20.578 24.069 59.550 1.00 36.78 222 ASP A O 1
ATOM 1669 N N . LEU A 1 219 ? 19.033 23.011 60.825 1.00 38.77 223 LEU A N 1
ATOM 1670 C CA . LEU A 1 219 ? 17.882 23.616 60.143 1.00 39.25 223 LEU A CA 1
ATOM 1671 C C . LEU A 1 219 ? 17.822 25.142 60.315 1.00 39.91 223 LEU A C 1
ATOM 1672 O O . LEU A 1 219 ? 17.427 25.840 59.393 1.00 39.52 223 LEU A O 1
ATOM 1677 N N . LYS A 1 220 ? 18.225 25.648 61.482 1.00 42.24 224 LYS A N 1
ATOM 1678 C CA . LYS A 1 220 ? 18.262 27.105 61.726 1.00 44.78 224 LYS A CA 1
ATOM 1679 C C . LYS A 1 220 ? 19.384 27.801 60.957 1.00 44.76 224 LYS A C 1
ATOM 1680 O O . LYS A 1 220 ? 19.369 29.022 60.798 1.00 46.10 224 LYS A O 1
ATOM 1686 N N . GLY A 1 221 ? 20.355 27.018 60.499 1.00 43.88 225 GLY A N 1
ATOM 1687 C CA . GLY A 1 221 ? 21.496 27.534 59.759 1.00 43.27 225 GLY A CA 1
ATOM 1688 C C . GLY A 1 221 ? 22.791 27.175 60.462 1.00 43.71 225 GLY A C 1
ATOM 1689 O O . GLY A 1 221 ? 22.825 27.003 61.706 1.00 44.83 225 GLY A O 1
ATOM 1690 N N . SER A 1 222 ? 23.852 27.058 59.666 1.00 42.64 226 SER A N 1
ATOM 1691 C CA . SER A 1 222 ? 25.194 26.753 60.162 1.00 44.85 226 SER A CA 1
ATOM 1692 C C . SER A 1 222 ? 26.239 27.228 59.145 1.00 45.27 226 SER A C 1
ATOM 1693 O O . SER A 1 222 ? 25.929 27.389 57.956 1.00 43.29 226 SER A O 1
ATOM 1696 N N . SER A 1 223 ? 27.468 27.442 59.617 1.00 47.30 227 SER A N 1
ATOM 1697 C CA . SER A 1 223 ? 28.584 27.837 58.748 1.00 48.10 227 SER A CA 1
ATOM 1698 C C . SER A 1 223 ? 28.984 26.666 57.866 1.00 47.65 227 SER A C 1
ATOM 1699 O O . SER A 1 223 ? 29.218 26.823 56.655 1.00 47.27 227 SER A O 1
ATOM 1702 N N . VAL A 1 224 ? 29.058 25.495 58.501 1.00 47.28 228 VAL A N 1
ATOM 1703 C CA . VAL A 1 224 ? 29.453 24.245 57.849 1.00 47.08 228 VAL A CA 1
ATOM 1704 C C . VAL A 1 224 ? 28.417 23.759 56.844 1.00 44.68 228 VAL A C 1
ATOM 1705 O O . VAL A 1 224 ? 28.768 23.141 55.837 1.00 46.23 228 VAL A O 1
ATOM 1709 N N . GLY A 1 225 ? 27.149 24.060 57.104 1.00 42.74 229 GLY A N 1
ATOM 1710 C CA . GLY A 1 225 ? 26.048 23.645 56.232 1.00 39.42 229 GLY A CA 1
ATOM 1711 C C . GLY A 1 225 ? 26.015 24.296 54.865 1.00 37.80 229 GLY A C 1
ATOM 1712 O O . GLY A 1 225 ? 26.741 25.252 54.584 1.00 39.45 229 GLY A O 1
ATOM 1713 N N . SER A 1 226 ? 25.147 23.777 54.015 1.00 33.88 230 SER A N 1
ATOM 1714 C CA . SER A 1 226 ? 25.026 24.252 52.647 1.00 33.06 230 SER A CA 1
ATOM 1715 C C . SER A 1 226 ? 23.571 24.511 52.257 1.00 31.26 230 SER A C 1
ATOM 1716 O O . SER A 1 226 ? 22.654 23.902 52.815 1.00 30.50 230 SER A O 1
ATOM 1719 N N . ARG A 1 227 ? 23.394 25.437 51.311 1.00 29.89 231 ARG A N 1
ATOM 1720 C CA . ARG A 1 227 ? 22.105 25.785 50.722 1.00 28.60 231 ARG A CA 1
ATOM 1721 C C . ARG A 1 227 ? 22.386 26.020 49.251 1.00 27.68 231 ARG A C 1
ATOM 1722 O O . ARG A 1 227 ? 23.351 26.698 48.908 1.00 28.41 231 ARG A O 1
ATOM 1730 N N . SER A 1 228 ? 21.571 25.442 48.392 1.00 25.73 232 SER A N 1
ATOM 1731 C CA . SER A 1 228 ? 21.729 25.622 46.962 1.00 27.08 232 SER A CA 1
ATOM 1732 C C . SER A 1 228 ? 20.418 25.358 46.255 1.00 25.17 232 SER A C 1
ATOM 1733 O O . SER A 1 228 ? 19.455 24.839 46.834 1.00 23.54 232 SER A O 1
ATOM 1736 N N . LEU A 1 229 ? 20.391 25.696 44.979 1.00 24.32 233 LEU A N 1
ATOM 1737 C CA . LEU A 1 229 ? 19.226 25.468 44.193 1.00 23.64 233 LEU A CA 1
ATOM 1738 C C . LEU A 1 229 ? 19.604 25.044 42.803 1.00 25.25 233 LEU A C 1
ATOM 1739 O O . LEU A 1 229 ? 20.711 25.316 42.342 1.00 25.12 233 LEU A O 1
ATOM 1744 N N . GLU A 1 230 ? 18.667 24.373 42.146 1.00 24.43 234 GLU A N 1
ATOM 1745 C CA . GLU A 1 230 ? 18.870 23.880 40.808 1.00 25.30 234 GLU A CA 1
ATOM 1746 C C . GLU A 1 230 ? 17.586 23.931 39.995 1.00 23.81 234 GLU A C 1
ATOM 1747 O O . GLU A 1 230 ? 16.507 23.668 40.514 1.00 24.97 234 GLU A O 1
ATOM 1753 N N . PHE A 1 231 ? 17.731 24.233 38.709 1.00 24.42 235 PHE A N 1
ATOM 1754 C CA . PHE A 1 231 ? 16.644 24.153 37.742 1.00 23.99 235 PHE A CA 1
ATOM 1755 C C . PHE A 1 231 ? 16.996 22.967 36.855 1.00 24.78 235 PHE A C 1
ATOM 1756 O O . PHE A 1 231 ? 17.931 23.050 36.037 1.00 24.20 235 PHE A O 1
ATOM 1764 N N . THR A 1 232 ? 16.277 21.854 37.033 1.00 24.14 236 THR A N 1
ATOM 1765 C CA . THR A 1 232 ? 16.526 20.613 36.295 1.00 26.04 236 THR A CA 1
ATOM 1766 C C . THR A 1 232 ? 15.642 20.477 35.046 1.00 26.68 236 THR A C 1
ATOM 1767 O O . THR A 1 232 ? 14.484 20.105 35.149 1.00 25.13 236 THR A O 1
ATOM 1771 N N . PHE A 1 233 ? 16.193 20.762 33.875 1.00 26.90 237 PHE A N 1
ATOM 1772 C CA . PHE A 1 233 ? 15.410 20.655 32.626 1.00 29.07 237 PHE A CA 1
ATOM 1773 C C . PHE A 1 233 ? 15.298 19.196 32.169 1.00 30.72 237 PHE A C 1
ATOM 1774 O O . PHE A 1 233 ? 14.227 18.759 31.764 1.00 33.30 237 PHE A O 1
ATOM 1782 N N . VAL A 1 234 ? 16.413 18.456 32.189 1.00 30.64 238 VAL A N 1
ATOM 1783 C CA . VAL A 1 234 ? 16.394 17.023 31.854 1.00 31.48 238 VAL A CA 1
ATOM 1784 C C . VAL A 1 234 ? 17.340 16.264 32.785 1.00 31.82 238 VAL A C 1
ATOM 1785 O O . VAL A 1 234 ? 18.445 16.733 33.110 1.00 29.03 238 VAL A O 1
ATOM 1789 N N . GLU A 1 235 ? 16.885 15.098 33.225 1.00 32.69 239 GLU A N 1
ATOM 1790 C CA . GLU A 1 235 ? 17.673 14.255 34.095 1.00 35.49 239 GLU A CA 1
ATOM 1791 C C . GLU A 1 235 ? 17.380 12.786 33.810 1.00 37.38 239 GLU A C 1
ATOM 1792 O O . GLU A 1 235 ? 16.421 12.223 34.321 1.00 39.89 239 GLU A O 1
ATOM 1798 N N . ASN A 1 236 ? 18.191 12.189 32.948 1.00 38.73 240 ASN A N 1
ATOM 1799 C CA . ASN A 1 236 ? 18.121 10.752 32.685 1.00 40.86 240 ASN A CA 1
ATOM 1800 C C . ASN A 1 236 ? 19.552 10.220 32.520 1.00 42.35 240 ASN A C 1
ATOM 1801 O O . ASN A 1 236 ? 20.531 10.973 32.695 1.00 39.41 240 ASN A O 1
ATOM 1806 N N . LYS A 1 237 ? 19.675 8.936 32.219 1.00 45.70 241 LYS A N 1
ATOM 1807 C CA . LYS A 1 237 ? 20.980 8.289 32.145 1.00 48.86 241 LYS A CA 1
ATOM 1808 C C . LYS A 1 237 ? 21.784 8.721 30.923 1.00 47.47 241 LYS A C 1
ATOM 1809 O O . LYS A 1 237 ? 23.003 8.657 30.941 1.00 49.79 241 LYS A O 1
ATOM 1815 N N . GLU A 1 238 ? 21.103 9.181 29.880 1.00 45.26 242 GLU A N 1
ATOM 1816 C CA . GLU A 1 238 ? 21.764 9.609 28.648 1.00 44.65 242 GLU A CA 1
ATOM 1817 C C . GLU A 1 238 ? 21.883 11.143 28.512 1.00 41.13 242 GLU A C 1
ATOM 1818 O O . GLU A 1 238 ? 22.712 11.630 27.744 1.00 40.99 242 GLU A O 1
ATOM 1824 N N . GLU A 1 239 ? 21.073 11.899 29.254 1.00 38.04 243 GLU A N 1
ATOM 1825 C CA . GLU A 1 239 ? 21.045 13.363 29.098 1.00 35.52 243 GLU A CA 1
ATOM 1826 C C . GLU A 1 239 ? 20.865 14.123 30.418 1.00 33.72 243 GLU A C 1
ATOM 1827 O O . GLU A 1 239 ? 20.035 13.747 31.254 1.00 33.64 243 GLU A O 1
ATOM 1833 N N . ASN A 1 240 ? 21.668 15.176 30.609 1.00 32.09 244 ASN A N 1
ATOM 1834 C CA . ASN A 1 240 ? 21.542 16.056 31.773 1.00 30.03 244 ASN A CA 1
ATOM 1835 C C . ASN A 1 240 ? 21.703 17.540 31.401 1.00 27.81 244 ASN A C 1
ATOM 1836 O O . ASN A 1 240 ? 22.720 17.961 30.867 1.00 28.60 244 ASN A O 1
ATOM 1841 N N . ILE A 1 241 ? 20.660 18.310 31.678 1.00 26.79 245 ILE A N 1
ATOM 1842 C CA . ILE A 1 241 ? 20.623 19.732 31.382 1.00 26.10 245 ILE A CA 1
ATOM 1843 C C . ILE A 1 241 ? 20.047 20.391 32.594 1.00 24.93 245 ILE A C 1
ATOM 1844 O O . ILE A 1 241 ? 18.886 20.153 32.919 1.00 27.47 245 ILE A O 1
ATOM 1849 N N . TYR A 1 242 ? 20.862 21.184 33.286 1.00 24.59 246 TYR A N 1
ATOM 1850 C CA . TYR A 1 242 ? 20.436 21.839 34.533 1.00 24.38 246 TYR A CA 1
ATOM 1851 C C . TYR A 1 242 ? 21.259 23.076 34.888 1.00 24.40 246 TYR A C 1
ATOM 1852 O O . TYR A 1 242 ? 22.367 23.283 34.362 1.00 25.36 246 TYR A O 1
ATOM 1861 N N . PHE A 1 243 ? 20.698 23.890 35.776 1.00 24.02 247 PHE A N 1
ATOM 1862 C CA . PHE A 1 243 ? 21.310 25.134 36.217 1.00 25.04 247 PHE A CA 1
ATOM 1863 C C . PHE A 1 243 ? 21.385 25.112 37.735 1.00 24.35 247 PHE A C 1
ATOM 1864 O O . PHE A 1 243 ? 20.409 24.814 38.406 1.00 25.16 247 PHE A O 1
ATOM 1872 N N . THR A 1 244 ? 22.546 25.427 38.265 1.00 24.35 248 THR A N 1
ATOM 1873 C CA . THR A 1 244 ? 22.738 25.431 39.715 1.00 25.40 248 THR A CA 1
ATOM 1874 C C . THR A 1 244 ? 23.171 26.806 40.182 1.00 23.97 248 THR A C 1
ATOM 1875 O O . THR A 1 244 ? 23.884 27.508 39.485 1.00 22.19 248 THR A O 1
ATOM 1879 N N . ASP A 1 245 ? 22.719 27.191 41.362 1.00 22.91 249 ASP A N 1
ATOM 1880 C CA . ASP A 1 245 ? 23.102 28.451 41.939 1.00 23.79 249 ASP A CA 1
ATOM 1881 C C . ASP A 1 245 ? 23.226 28.319 43.442 1.00 24.00 249 ASP A C 1
ATOM 1882 O O . ASP A 1 245 ? 22.491 27.566 44.063 1.00 24.77 249 ASP A O 1
ATOM 1887 N N . SER A 1 246 ? 24.166 29.049 44.017 1.00 24.59 250 SER A N 1
ATOM 1888 C CA . SER A 1 246 ? 24.287 29.118 45.466 1.00 25.04 250 SER A CA 1
ATOM 1889 C C . SER A 1 246 ? 24.855 30.481 45.888 1.00 25.38 250 SER A C 1
ATOM 1890 O O . SER A 1 246 ? 25.610 31.116 45.151 1.00 25.75 250 SER A O 1
ATOM 1893 N N . VAL A 1 247 ? 24.447 30.921 47.077 1.00 24.74 251 VAL A N 1
ATOM 1894 C CA . VAL A 1 247 ? 24.844 32.184 47.636 1.00 25.69 251 VAL A CA 1
ATOM 1895 C C . VAL A 1 247 ? 25.004 31.882 49.111 1.00 25.58 251 VAL A C 1
ATOM 1896 O O . VAL A 1 247 ? 24.018 31.652 49.794 1.00 26.07 251 VAL A O 1
ATOM 1900 N N . GLN A 1 248 ? 26.243 31.840 49.593 1.00 25.51 252 GLN A N 1
ATOM 1901 C CA . GLN A 1 248 ? 26.482 31.371 50.950 1.00 24.74 252 GLN A CA 1
ATOM 1902 C C . GLN A 1 248 ? 27.431 32.187 51.797 1.00 25.04 252 GLN A C 1
ATOM 1903 O O . GLN A 1 248 ? 28.489 32.583 51.359 1.00 26.30 252 GLN A O 1
ATOM 1909 N N . TYR A 1 249 ? 27.067 32.366 53.057 1.00 26.00 253 TYR A N 1
ATOM 1910 C CA . TYR A 1 249 ? 27.875 33.145 53.979 1.00 27.14 253 TYR A CA 1
ATOM 1911 C C . TYR A 1 249 ? 28.764 32.177 54.765 1.00 28.84 253 TYR A C 1
ATOM 1912 O O . TYR A 1 249 ? 28.249 31.350 55.556 1.00 30.35 253 TYR A O 1
ATOM 1921 N N . THR A 1 250 ? 30.086 32.341 54.629 1.00 26.85 254 THR A N 1
ATOM 1922 C CA . THR A 1 250 ? 31.055 31.408 55.230 1.00 29.28 254 THR A CA 1
ATOM 1923 C C . THR A 1 250 ? 32.212 32.060 56.007 1.00 29.16 254 THR A C 1
ATOM 1924 O O . THR A 1 250 ? 32.543 33.230 55.777 1.00 27.05 254 THR A O 1
ATOM 1928 N N . PRO A 1 251 ? 32.828 31.312 56.944 1.00 32.43 255 PRO A N 1
ATOM 1929 C CA . PRO A 1 251 ? 34.030 31.888 57.552 1.00 33.40 255 PRO A CA 1
ATOM 1930 C C . PRO A 1 251 ? 35.052 32.150 56.432 1.00 34.96 255 PRO A C 1
ATOM 1931 O O . PRO A 1 251 ? 35.013 31.495 55.364 1.00 32.30 255 PRO A O 1
ATOM 1935 N N . SER A 1 252 ? 35.919 33.131 56.635 1.00 36.19 256 SER A N 1
ATOM 1936 C CA . SER A 1 252 ? 36.895 33.477 55.614 1.00 38.76 256 SER A CA 1
ATOM 1937 C C . SER A 1 252 ? 38.162 32.658 55.786 1.00 43.70 256 SER A C 1
ATOM 1938 O O . SER A 1 252 ? 38.364 31.991 56.798 1.00 46.33 256 SER A O 1
ATOM 1941 N N . GLU A 1 253 ? 38.997 32.689 54.763 1.00 48.45 257 GLU A N 1
ATOM 1942 C CA . GLU A 1 253 ? 40.350 32.148 54.848 1.00 54.42 257 GLU A CA 1
ATOM 1943 C C . GLU A 1 253 ? 41.149 33.213 55.609 1.00 57.00 257 GLU A C 1
ATOM 1944 O O . GLU A 1 253 ? 40.816 34.397 55.511 1.00 56.91 257 GLU A O 1
ATOM 1950 N N . ASP A 1 254 ? 42.183 32.840 56.364 1.00 61.46 258 ASP A N 1
ATOM 1951 C CA . ASP A 1 254 ? 42.975 33.866 57.078 1.00 63.14 258 ASP A CA 1
ATOM 1952 C C . ASP A 1 254 ? 44.119 34.388 56.206 1.00 65.80 258 ASP A C 1
ATOM 1953 O O . ASP A 1 254 ? 44.007 34.428 54.975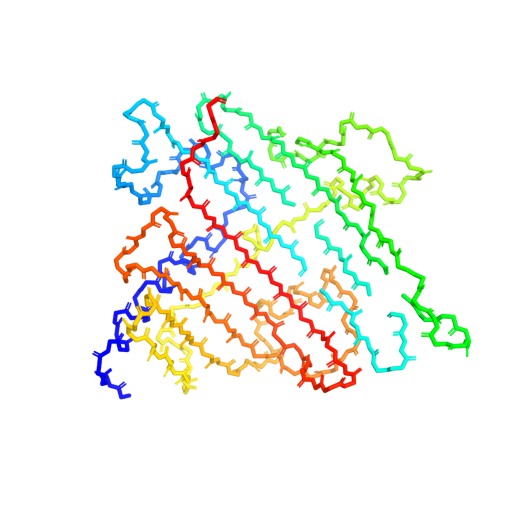 1.00 64.44 258 ASP A O 1
#

Secondary structure (DSSP, 8-state):
---TTHHHHHHHHHHHHTT-----GGGGGG------SSS-TT---EEEEEE--EE-TT---EE--EEEETTTTEEEEEEEEE--B-TTS-B---EEEEEE--TT---BSS--S-HHHHHHHHT---GGGT-----GGGS-S-EEEEETTTTEEEEEEE--TT-HHHHHHHHHS-----PPPEEEEEEES-TT--SS-EEEEEEEEEESSS-EEEEEEEEEEEPPP-

CATH classification: 2.50.20.40

Sequence (226 aa):
KTNGRNAQIKDTFNQTTLKLYPTKNLDDFYDKEGFRDDQEFKKGDKGTWIVNSEVIEPKGKDETRGVLYINRNTRRTTKGYYFISSETDDSNGRPKDDDEKRYPVKEHNKIIPTKPLPNDKLKKEIENFKFFVQYGNFKDINDYKDGDISYNPNNVPSYSAKYQLNNDDYNVQQLRKRYDIPTKQAPKLLLKGDGDLKGSSVGSRSLEFTFVENKEENIYFTDSVQYTPSED

InterPro domains:
  IPR007595 Csa family [PF04507] (33-256)
  IPR007595 Csa family [TIGR01742] (1-255)
  IPR038641 Csa superfamily [G3DSA:2.50.20.40] (31-264)

Nearest PDB structures (foldseek):
  4eg9-assembly1_A  TM=1.004E+00  e=1.336E-41  Staphylococcus aureus subsp. aureus NCTC 8325
  4egd-assembly1_A  TM=9.480E-01  e=1.023E-35  Staphylococcus aureus subsp. aureus NCTC 8325
  4egd-assembly2_B  TM=9.376E-01  e=4.763E-33  Staphylococcus aureus subsp. aureus NCTC 8325
  4big-assembly1_A  TM=8.784E-01  e=3.677E-20  Staphylococcus aureus subsp. aureus NCTC 8325
  4bih-assembly1_A  TM=9.090E-01  e=3.682E-19  Staphylococcus aureus subsp. aureus NCTC 8325

Organism: Staphylococcus aureus (strain NCTC 8325 / PS 47) (NCBI:txid93061)

Solvent-accessible surface area: 13632 Å² total

Foldseek 3Di:
DCPDCPVLLLVLQLVFLVLAADQAPLVVLVDQDDDDVQAPPVFRWWKKKKKKDWFFFPDKWMWIIKIQGNNVRWIKDWIKIKIDAPPVRHDDIDMDIFIWIDRSFTGTPDDDPDDVVVVCRRVDDGRNNHDHDDRSVVQPDWDKDFDPPQTKIKIKGFDDCVDPSNVVCVVSDVHPAPAGWMKMWMKTDDSVDDQPIFIKIKTWRDDDPRTGDMMIIGIDTHHDDD

B-factor: mean 34.91, std 8.52, range [16.17, 72.23]